Protein AF-A0A5C6PN78-F1 (afdb_monomer_lite)

Sequence (373 aa):
MANQIVKTTQSLTTAAEMRETTKMLMQPNANWEEYLTPAPLAIAIMGELVFICSTGVPQGTVLAPFLFTLYTADFSYSTSSCHLQKFSDDSAAVGSITDGDDTEYRGLIQDFVDWSLWNNLQINAGKTKELVYLGVHLNNNLDWTHNTDALVKKGNSRLFLLRRLRSFGVQGPLLRTFHDSVVGSAIFYGIVCWSSSITNRDRKRMDRLVSKAEREIQDVDTVDTARSEVDSCESQVTKYRNKVSEFQSLISKAEREIQDVDHKIHQTDANLRDLSGRREVVADVQSKMRRVVNQLGVLSGVGNVAELQTRHLVLLEPVMKVMEEMTTALGRITGEELLNTEGIKSLLGRMKRNQEQLKCLVDAKQGADDEYY

Secondary structure (DSSP, 8-state):
-HHHHHHHHHTS--HHHHHHHHHHHTSTT--HHHHHS-S-EEEEETTEEEEEESSS--TT-SSHHHHHHHHHHT---B-SSEEEEEETTEEEEEE--BTTB-HHHHHHHHHHHHHHHHTT----TTT---EEETTEEE-TT--SHHHHHHHHHHHHHHHHHHHHHHHTT--HHHHHHHIIIIIIHHHSTTHHHHGGG--HHHHHHHHHHHHHHHHHH--SSHHHHHHHHHHHHHHHHHHHHHHHHHHHHHHHHHHHHHHHHHHHHHHHHHHHHHHHHHHHHHHHHHHHHHHHHHHHHHHHHHHHHHHHHHTT---HHHHHHHHHHHHHHHHHHHGGGS--HHHHHHHHHHHHHHHHHHHHHHHHHHTTSTT--

Structure (mmCIF, N/CA/C/O backbone):
data_AF-A0A5C6PN78-F1
#
_entry.id   AF-A0A5C6PN78-F1
#
loop_
_atom_site.group_PDB
_atom_site.id
_atom_site.type_symbol
_atom_site.label_atom_id
_atom_site.label_alt_id
_atom_site.label_comp_id
_atom_site.label_asym_id
_atom_site.label_entity_id
_atom_site.label_seq_id
_atom_site.pdbx_PDB_ins_code
_atom_site.Cartn_x
_atom_site.Cartn_y
_atom_site.Cartn_z
_atom_site.occupancy
_atom_site.B_iso_or_equiv
_atom_site.auth_seq_id
_atom_site.auth_comp_id
_atom_site.auth_asym_id
_atom_site.auth_atom_id
_atom_site.pdbx_PDB_model_num
ATOM 1 N N . MET A 1 1 ? 29.284 -12.949 -1.629 1.00 42.53 1 MET A N 1
ATOM 2 C CA . MET A 1 1 ? 29.631 -13.301 -3.025 1.00 42.53 1 MET A CA 1
ATOM 3 C C . MET A 1 1 ? 30.655 -12.347 -3.640 1.00 42.53 1 MET A C 1
ATOM 5 O O . MET A 1 1 ? 31.724 -12.823 -3.984 1.00 42.53 1 MET A O 1
ATOM 9 N N . ALA A 1 2 ? 30.423 -11.026 -3.691 1.00 41.28 2 ALA A N 1
ATOM 10 C CA . ALA A 1 2 ? 31.380 -10.064 -4.271 1.00 41.28 2 ALA A CA 1
ATOM 11 C C . ALA A 1 2 ? 32.786 -10.086 -3.624 1.00 41.28 2 ALA A C 1
ATOM 13 O O . ALA A 1 2 ? 33.784 -10.124 -4.331 1.00 41.28 2 ALA A O 1
ATOM 14 N N . ASN A 1 3 ? 32.878 -10.183 -2.291 1.00 39.47 3 ASN A N 1
ATOM 15 C CA . ASN A 1 3 ? 34.167 -10.272 -1.582 1.00 39.47 3 ASN A CA 1
ATOM 16 C C . ASN A 1 3 ? 34.935 -11.582 -1.822 1.00 39.47 3 ASN A C 1
ATOM 18 O O . ASN A 1 3 ? 36.153 -11.615 -1.677 1.00 39.47 3 ASN A O 1
ATOM 22 N N . GLN A 1 4 ? 34.234 -12.661 -2.174 1.00 42.12 4 GLN A N 1
ATOM 23 C CA . GLN A 1 4 ? 34.869 -13.929 -2.532 1.00 42.12 4 GLN A CA 1
ATOM 24 C C . GLN A 1 4 ? 35.406 -13.853 -3.958 1.00 42.12 4 GLN A C 1
ATOM 26 O O . GLN A 1 4 ? 36.551 -14.212 -4.165 1.00 42.12 4 GLN A O 1
ATOM 31 N N . ILE A 1 5 ? 34.640 -13.269 -4.888 1.00 45.12 5 ILE A N 1
ATOM 32 C CA . ILE A 1 5 ? 35.076 -13.031 -6.271 1.00 45.12 5 ILE A CA 1
ATOM 33 C C . ILE A 1 5 ? 36.319 -12.131 -6.297 1.00 45.12 5 ILE A C 1
ATOM 35 O O . ILE A 1 5 ? 37.298 -12.498 -6.924 1.00 45.12 5 ILE A O 1
ATOM 39 N N . VAL A 1 6 ? 36.348 -11.028 -5.536 1.00 45.72 6 VAL A N 1
ATOM 40 C CA . VAL A 1 6 ? 37.530 -10.142 -5.445 1.00 45.72 6 VAL A CA 1
ATOM 41 C C . VAL A 1 6 ? 38.758 -10.868 -4.879 1.00 45.72 6 VAL A C 1
ATOM 43 O O . VAL A 1 6 ? 39.858 -10.695 -5.399 1.00 45.72 6 VAL A O 1
ATOM 46 N N . LYS A 1 7 ? 38.584 -11.728 -3.865 1.00 46.62 7 LYS A N 1
ATOM 47 C CA . LYS A 1 7 ? 39.675 -12.557 -3.320 1.00 46.62 7 LYS A CA 1
ATOM 48 C C . LYS A 1 7 ? 40.169 -13.610 -4.314 1.00 46.62 7 LYS A C 1
ATOM 50 O O . LYS A 1 7 ? 41.369 -13.853 -4.379 1.00 46.62 7 LYS A O 1
ATOM 55 N N . THR A 1 8 ? 39.273 -14.219 -5.089 1.00 42.56 8 THR A N 1
ATOM 56 C CA . THR A 1 8 ? 39.645 -15.201 -6.117 1.00 42.56 8 THR A CA 1
ATOM 57 C C . THR A 1 8 ? 40.317 -14.522 -7.316 1.00 42.56 8 THR A C 1
ATOM 59 O O . THR A 1 8 ? 41.296 -15.050 -7.835 1.00 42.56 8 THR A O 1
ATOM 62 N N . THR A 1 9 ? 39.904 -13.309 -7.696 1.00 39.25 9 THR A N 1
ATOM 63 C CA . THR A 1 9 ? 40.586 -12.518 -8.735 1.00 39.25 9 THR A CA 1
ATOM 64 C C . THR A 1 9 ? 41.963 -12.024 -8.273 1.00 39.25 9 THR A C 1
ATOM 66 O O . THR A 1 9 ? 42.889 -12.005 -9.070 1.00 39.25 9 THR A O 1
ATOM 69 N N . GLN A 1 10 ? 42.152 -11.706 -6.985 1.00 43.94 10 GLN A N 1
ATOM 70 C CA . GLN A 1 10 ? 43.477 -11.390 -6.417 1.00 43.94 10 GLN A CA 1
ATOM 71 C C . GLN A 1 10 ? 44.413 -12.606 -6.302 1.00 43.94 10 GLN A C 1
ATOM 73 O O . GLN A 1 10 ? 45.619 -12.420 -6.173 1.00 43.94 10 GLN A O 1
ATOM 78 N N . SER A 1 11 ? 43.877 -13.832 -6.349 1.00 40.75 11 SER A N 1
ATOM 79 C CA . SER A 1 11 ? 44.677 -15.067 -6.391 1.00 40.75 11 SER A CA 1
ATOM 80 C C . SER A 1 11 ? 45.149 -15.449 -7.798 1.00 40.75 11 SER A C 1
ATOM 82 O O . SER A 1 11 ? 45.941 -16.375 -7.947 1.00 40.75 11 SER A O 1
ATOM 84 N N . LEU A 1 12 ? 44.684 -14.734 -8.827 1.00 50.94 12 LEU A N 1
ATOM 85 C CA . LEU A 1 12 ? 45.175 -14.843 -10.196 1.00 50.94 12 LEU A CA 1
ATOM 86 C C . LEU A 1 12 ? 46.229 -13.753 -10.408 1.00 50.94 12 LEU A C 1
ATOM 88 O O . LEU A 1 12 ? 45.907 -12.637 -10.797 1.00 50.94 12 LEU A O 1
ATOM 92 N N . THR A 1 13 ? 47.474 -14.102 -10.085 1.00 54.34 13 THR A N 1
ATOM 93 C CA . THR A 1 13 ? 48.712 -13.352 -10.351 1.00 54.34 13 THR A CA 1
ATOM 94 C C . THR A 1 13 ? 48.689 -11.896 -9.867 1.00 54.34 13 THR A C 1
ATOM 96 O O . THR A 1 13 ? 48.214 -10.978 -10.538 1.00 54.34 13 THR A O 1
ATOM 99 N N . THR A 1 14 ? 49.254 -11.650 -8.688 1.00 65.19 14 THR A N 1
ATOM 100 C CA . THR A 1 14 ? 49.354 -10.293 -8.131 1.00 65.19 14 THR A CA 1
ATOM 101 C C . THR A 1 14 ? 50.179 -9.362 -9.030 1.00 65.19 14 THR A C 1
ATOM 103 O O . THR A 1 14 ? 51.129 -9.772 -9.692 1.00 65.19 14 THR A O 1
ATOM 106 N N . ALA A 1 15 ? 49.872 -8.060 -9.025 1.00 54.19 15 ALA A N 1
ATOM 107 C CA . ALA A 1 15 ? 50.629 -7.058 -9.789 1.00 54.19 15 ALA A CA 1
ATOM 108 C C . ALA A 1 15 ? 52.137 -7.043 -9.448 1.00 54.19 15 ALA A C 1
ATOM 110 O O . ALA A 1 15 ? 52.960 -6.657 -10.275 1.00 54.19 15 ALA A O 1
ATOM 111 N N . ALA A 1 16 ? 52.499 -7.480 -8.237 1.00 58.03 16 ALA A N 1
ATOM 112 C CA . ALA A 1 16 ? 53.880 -7.703 -7.824 1.00 58.03 16 ALA A CA 1
ATOM 113 C C . ALA A 1 16 ? 54.512 -8.901 -8.557 1.00 58.03 16 ALA A C 1
ATOM 115 O O . ALA A 1 16 ? 55.599 -8.759 -9.104 1.00 58.03 16 ALA A O 1
ATOM 116 N N . GLU A 1 17 ? 53.809 -10.033 -8.659 1.00 58.16 17 GLU A N 1
ATOM 117 C CA . GLU A 1 17 ? 54.250 -11.200 -9.439 1.00 58.16 17 GLU A CA 1
ATOM 118 C C . GLU A 1 17 ? 54.361 -10.877 -10.933 1.00 58.16 17 GLU A C 1
ATOM 120 O O . GLU A 1 17 ? 55.347 -11.256 -11.563 1.00 58.16 17 GLU A O 1
ATOM 125 N N . MET A 1 18 ? 53.420 -10.112 -11.505 1.00 57.38 18 MET A N 1
ATOM 126 C CA . MET A 1 18 ? 53.542 -9.638 -12.891 1.00 57.38 18 MET A CA 1
ATOM 127 C C . MET A 1 18 ? 54.771 -8.746 -13.087 1.00 57.38 18 MET A C 1
ATOM 129 O O . MET A 1 18 ? 55.474 -8.901 -14.084 1.00 57.38 18 MET A O 1
ATOM 133 N N . ARG A 1 19 ? 55.070 -7.841 -12.146 1.00 62.59 19 ARG A N 1
ATOM 134 C CA . ARG A 1 19 ? 56.275 -6.996 -12.209 1.00 62.59 19 ARG A CA 1
ATOM 135 C C . ARG A 1 19 ? 57.556 -7.812 -12.099 1.00 62.59 19 ARG A C 1
ATOM 137 O O . ARG A 1 19 ? 58.474 -7.562 -12.871 1.00 62.59 19 ARG A O 1
ATOM 144 N N . GLU A 1 20 ? 57.605 -8.794 -11.20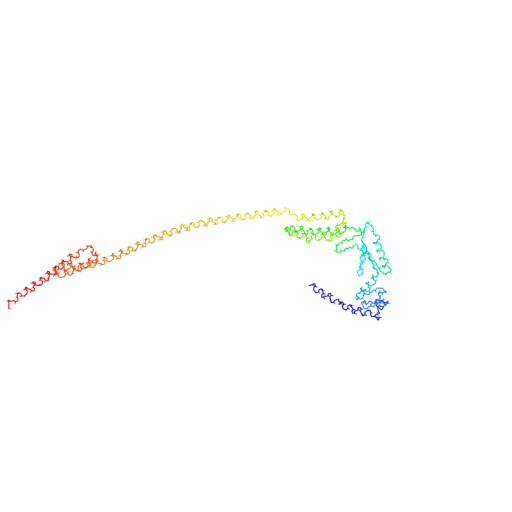6 1.00 63.16 20 GLU A N 1
ATOM 145 C CA . GLU A 1 20 ? 58.782 -9.650 -11.030 1.00 63.16 20 GLU A CA 1
ATOM 146 C C . GLU A 1 20 ? 59.001 -10.553 -12.255 1.00 63.16 20 GLU A C 1
ATOM 148 O O . GLU A 1 20 ? 60.120 -10.680 -12.749 1.00 63.16 20 GLU A O 1
ATOM 153 N N . THR A 1 21 ? 57.916 -11.082 -12.830 1.00 58.88 21 THR A N 1
ATOM 154 C CA . THR A 1 21 ? 57.948 -11.871 -14.073 1.00 58.88 21 THR A CA 1
ATOM 155 C C . THR A 1 21 ? 58.371 -11.007 -15.262 1.00 58.88 21 THR A C 1
ATOM 157 O O . THR A 1 21 ? 59.228 -11.410 -16.042 1.00 58.88 21 THR A O 1
ATOM 160 N N . THR A 1 22 ? 57.852 -9.778 -15.364 1.00 58.75 22 THR A N 1
ATOM 161 C CA . THR A 1 22 ? 58.265 -8.801 -16.388 1.00 58.75 22 THR A CA 1
ATOM 162 C C . THR A 1 22 ? 59.745 -8.448 -16.241 1.00 58.75 22 THR A C 1
ATOM 164 O O . THR A 1 22 ? 60.461 -8.364 -17.231 1.00 58.75 22 THR A O 1
ATOM 167 N N . LYS A 1 23 ? 60.237 -8.300 -15.006 1.00 60.34 23 LYS A N 1
ATOM 168 C CA . LYS A 1 23 ? 61.646 -8.012 -14.708 1.00 60.34 23 LYS A CA 1
ATOM 169 C C . LYS A 1 23 ? 62.573 -9.189 -15.039 1.00 60.34 23 LYS A C 1
ATOM 171 O O . LYS A 1 23 ? 63.703 -8.952 -15.454 1.00 60.34 23 LYS A O 1
ATOM 176 N N . MET A 1 24 ? 62.104 -10.433 -14.895 1.00 57.78 24 MET A N 1
ATOM 177 C CA . MET A 1 24 ? 62.823 -11.630 -15.356 1.00 57.78 24 MET A CA 1
ATOM 178 C C . MET A 1 24 ? 62.827 -11.757 -16.887 1.00 57.78 24 MET A C 1
ATOM 180 O O . MET A 1 24 ? 63.860 -12.084 -17.461 1.00 57.78 24 MET A O 1
ATOM 184 N N . LEU A 1 25 ? 61.708 -11.444 -17.550 1.00 50.81 25 LEU A N 1
ATOM 185 C CA . LEU A 1 25 ? 61.567 -11.473 -19.014 1.00 50.81 25 LEU A CA 1
ATOM 186 C C . LEU A 1 25 ? 62.327 -10.350 -19.731 1.00 50.81 25 LEU A C 1
ATOM 188 O O . LEU A 1 25 ? 62.703 -10.508 -20.884 1.00 50.81 25 LEU A O 1
ATOM 192 N N . MET A 1 26 ? 62.546 -9.219 -19.058 1.00 54.16 26 MET A N 1
ATOM 193 C CA . MET A 1 26 ? 63.284 -8.061 -19.578 1.00 54.16 26 MET A CA 1
ATOM 194 C C . MET A 1 26 ? 64.798 -8.151 -19.313 1.00 54.16 26 MET A C 1
ATOM 196 O O . MET A 1 26 ? 65.525 -7.200 -19.606 1.00 54.16 26 MET A O 1
ATOM 200 N N . GLN A 1 27 ? 65.299 -9.253 -18.734 1.00 57.53 27 GLN A N 1
ATOM 201 C CA . GLN A 1 27 ? 66.744 -9.455 -18.613 1.00 57.53 27 GLN A CA 1
ATOM 202 C C . GLN A 1 27 ? 67.370 -9.676 -20.001 1.00 57.53 27 GLN A C 1
ATOM 204 O O . GLN A 1 27 ? 66.792 -10.394 -20.812 1.00 57.53 27 GLN A O 1
ATOM 209 N N . PRO A 1 28 ? 68.575 -9.140 -20.272 1.00 47.91 28 PRO A N 1
ATOM 210 C CA . PRO A 1 28 ? 69.219 -9.208 -21.592 1.00 47.91 28 PRO A CA 1
ATOM 211 C C . PRO A 1 28 ? 69.545 -10.631 -22.089 1.00 47.91 28 PRO A C 1
ATOM 213 O O . PRO A 1 28 ? 69.910 -10.786 -23.246 1.00 47.91 28 PRO A O 1
ATOM 216 N N . ASN A 1 29 ? 69.376 -11.657 -21.243 1.00 46.34 29 ASN A N 1
ATOM 217 C CA . ASN A 1 29 ? 69.565 -13.077 -21.567 1.00 46.34 29 ASN A CA 1
ATOM 218 C C . ASN A 1 29 ? 68.247 -13.878 -21.611 1.00 46.34 29 ASN A C 1
ATOM 220 O O . ASN A 1 29 ? 68.279 -15.105 -21.701 1.00 46.34 29 ASN A O 1
ATOM 224 N N . ALA A 1 30 ? 67.083 -13.232 -21.484 1.00 54.12 30 ALA A N 1
ATOM 225 C CA . ALA A 1 30 ? 65.810 -13.900 -21.719 1.00 54.12 30 ALA A CA 1
ATOM 226 C C . ALA A 1 30 ? 65.664 -14.085 -23.233 1.00 54.12 30 ALA A C 1
ATOM 228 O O . ALA A 1 30 ? 65.366 -13.128 -23.944 1.00 54.12 30 ALA A O 1
ATOM 229 N N . ASN A 1 31 ? 65.912 -15.299 -23.727 1.00 55.28 31 ASN A N 1
ATOM 230 C CA . ASN A 1 31 ? 65.744 -15.672 -25.131 1.00 55.28 31 ASN A CA 1
ATOM 231 C C . ASN A 1 31 ? 64.254 -15.631 -25.531 1.00 55.28 31 ASN A C 1
ATOM 233 O O . ASN A 1 31 ? 63.624 -16.657 -25.781 1.00 55.28 31 ASN A O 1
ATOM 237 N N . TRP A 1 32 ? 63.656 -14.440 -25.602 1.00 57.38 32 TRP A N 1
ATOM 238 C CA . TRP A 1 32 ? 62.342 -14.231 -26.217 1.00 57.38 32 TRP A CA 1
ATOM 239 C C . TRP A 1 32 ? 62.354 -14.702 -27.678 1.00 57.38 32 TRP A C 1
ATOM 241 O O . TRP A 1 32 ? 61.338 -15.177 -28.180 1.00 57.38 32 TRP A O 1
ATOM 251 N N . GLU A 1 33 ? 63.527 -14.662 -28.317 1.00 57.16 33 GLU A N 1
ATOM 252 C CA . GLU A 1 33 ? 63.792 -15.309 -29.596 1.00 57.16 33 GLU A CA 1
ATOM 253 C C . GLU A 1 33 ? 63.602 -16.831 -29.511 1.00 57.16 33 GLU A C 1
ATOM 255 O O . GLU A 1 33 ? 62.933 -17.372 -30.371 1.00 57.16 33 GLU A O 1
ATOM 260 N N . GLU A 1 34 ? 64.045 -17.554 -28.475 1.00 61.59 34 GLU A N 1
ATOM 261 C CA . GLU A 1 34 ? 63.768 -19.006 -28.336 1.00 61.59 34 GLU A CA 1
ATOM 262 C C . GLU A 1 34 ? 62.281 -19.322 -28.128 1.00 61.59 34 GLU A C 1
ATOM 264 O O . GLU A 1 34 ? 61.791 -20.354 -28.579 1.00 61.59 34 GLU A O 1
ATOM 269 N N . TYR A 1 35 ? 61.541 -18.419 -27.480 1.00 63.81 35 TYR A N 1
ATOM 270 C CA . TYR A 1 35 ? 60.091 -18.549 -27.315 1.00 63.81 35 TYR A CA 1
ATOM 271 C C . TYR A 1 35 ? 59.316 -18.338 -28.632 1.00 63.81 35 TYR A C 1
ATOM 273 O O . TYR A 1 35 ? 58.222 -18.880 -28.794 1.00 63.81 35 TYR A O 1
ATOM 281 N N . LEU A 1 36 ? 59.872 -17.546 -29.557 1.00 61.19 36 LEU A N 1
ATOM 282 C CA . LEU A 1 36 ? 59.254 -17.149 -30.831 1.00 61.19 36 LEU A CA 1
ATOM 283 C C . LEU A 1 36 ? 59.926 -17.752 -32.078 1.00 61.19 36 LEU A C 1
ATOM 285 O O . LEU A 1 36 ? 59.437 -17.558 -33.191 1.00 61.19 36 LEU A O 1
ATOM 289 N N . THR A 1 37 ? 61.050 -18.449 -31.925 1.00 57.59 37 THR A N 1
ATOM 290 C CA . THR A 1 37 ? 61.815 -19.033 -33.034 1.00 57.59 37 THR A CA 1
ATOM 291 C C . THR A 1 37 ? 61.089 -20.250 -33.589 1.00 57.59 37 THR A C 1
ATOM 293 O O . THR A 1 37 ? 60.321 -20.904 -32.882 1.00 57.59 37 THR A O 1
ATOM 296 N N . PRO A 1 38 ? 61.342 -20.603 -34.861 1.00 48.88 38 PRO A N 1
ATOM 297 C CA . PRO A 1 38 ? 60.684 -21.709 -35.538 1.00 48.88 38 PRO A CA 1
ATOM 298 C C . PRO A 1 38 ? 61.270 -23.057 -35.085 1.00 48.88 38 PRO A C 1
ATOM 300 O O . PRO A 1 38 ? 61.726 -23.857 -35.898 1.00 48.88 38 PRO A O 1
ATOM 303 N N . ALA A 1 39 ? 61.276 -23.335 -33.783 1.00 50.84 39 ALA A N 1
ATOM 304 C CA . ALA A 1 39 ? 61.205 -24.711 -33.326 1.00 50.84 39 ALA A CA 1
ATOM 305 C C . ALA A 1 39 ? 59.744 -25.130 -33.533 1.00 50.84 39 ALA A C 1
ATOM 307 O O . ALA A 1 39 ? 58.852 -24.485 -32.975 1.00 50.84 39 ALA A O 1
ATOM 308 N N . PRO A 1 40 ? 59.452 -26.133 -34.376 1.00 54.59 40 PRO A N 1
ATOM 309 C CA . PRO A 1 40 ? 58.076 -26.493 -34.656 1.00 54.59 40 PRO A CA 1
ATOM 310 C C . PRO A 1 40 ? 57.393 -26.853 -33.336 1.00 54.59 40 PRO A C 1
ATOM 312 O O . PRO A 1 40 ? 57.835 -27.741 -32.603 1.00 54.59 40 PRO A O 1
ATOM 315 N N . LEU A 1 41 ? 56.350 -26.092 -32.999 1.00 56.56 41 LEU A N 1
ATOM 316 C CA . LEU A 1 41 ? 55.658 -26.254 -31.731 1.00 56.56 41 LEU A CA 1
ATOM 317 C C . LEU A 1 41 ? 54.972 -27.619 -31.760 1.00 56.56 41 LEU A C 1
ATOM 319 O O . LEU A 1 41 ? 54.078 -27.852 -32.580 1.00 56.56 41 LEU A O 1
ATOM 323 N N . ALA A 1 42 ? 55.455 -28.537 -30.926 1.00 58.12 42 ALA A N 1
ATOM 324 C CA . ALA A 1 42 ? 54.971 -29.902 -30.897 1.00 58.12 42 ALA A CA 1
ATOM 325 C C . ALA A 1 42 ? 53.970 -30.076 -29.757 1.00 58.12 42 ALA A C 1
ATOM 327 O O . ALA A 1 42 ? 54.295 -29.838 -28.593 1.00 58.12 42 ALA A O 1
ATOM 328 N N . ILE A 1 43 ? 52.748 -30.487 -30.083 1.00 60.38 43 ILE A N 1
ATOM 329 C CA . ILE A 1 43 ? 51.724 -30.809 -29.089 1.00 60.38 43 ILE A CA 1
ATOM 330 C C . ILE A 1 43 ? 51.631 -32.331 -29.019 1.00 60.38 43 ILE A C 1
ATOM 332 O O . ILE A 1 43 ? 51.474 -32.997 -30.042 1.00 60.38 43 ILE A O 1
ATOM 336 N N . ALA A 1 44 ? 51.752 -32.886 -27.812 1.00 59.41 44 ALA A N 1
ATOM 337 C CA . ALA A 1 44 ? 51.561 -34.311 -27.589 1.00 59.41 44 ALA A CA 1
ATOM 338 C C . ALA A 1 44 ? 50.059 -34.620 -27.566 1.00 59.41 44 ALA A C 1
ATOM 340 O O . ALA A 1 44 ? 49.372 -34.318 -26.587 1.00 59.41 44 ALA A O 1
ATOM 341 N N . ILE A 1 45 ? 49.544 -35.224 -28.635 1.00 60.53 45 ILE A N 1
ATOM 342 C CA . ILE A 1 45 ? 48.166 -35.720 -28.679 1.00 60.53 45 ILE A CA 1
ATOM 343 C C . ILE A 1 45 ? 48.243 -37.228 -28.457 1.00 60.53 45 ILE A C 1
ATOM 345 O O . ILE A 1 45 ? 48.826 -37.946 -29.260 1.00 60.53 45 ILE A O 1
ATOM 349 N N . MET A 1 46 ? 47.699 -37.714 -27.335 1.00 58.53 46 MET A N 1
ATOM 350 C CA . MET A 1 46 ? 47.706 -39.145 -26.977 1.00 58.53 46 MET A CA 1
ATOM 351 C C . MET A 1 46 ? 49.106 -39.801 -26.952 1.00 58.53 46 MET A C 1
ATOM 353 O O . MET A 1 46 ? 49.234 -40.999 -27.176 1.00 58.53 46 MET A O 1
ATOM 357 N N . GLY A 1 47 ? 50.160 -39.034 -26.651 1.00 57.53 47 GLY A N 1
ATOM 358 C CA . GLY A 1 47 ? 51.536 -39.544 -26.555 1.00 57.53 47 GLY A CA 1
ATOM 359 C C . GLY A 1 47 ? 52.347 -39.497 -27.854 1.00 57.53 47 GLY A C 1
ATOM 360 O O . GLY A 1 47 ? 53.539 -39.792 -27.812 1.00 57.53 47 GLY A O 1
ATOM 361 N N . GLU A 1 48 ? 51.758 -39.067 -28.973 1.00 53.84 48 GLU A N 1
ATOM 362 C CA . GLU A 1 48 ? 52.486 -38.788 -30.216 1.00 53.84 48 GLU A CA 1
ATOM 363 C C . GLU A 1 48 ? 52.768 -37.291 -30.370 1.00 53.84 48 GLU A C 1
ATOM 365 O O . GLU A 1 48 ? 51.898 -36.445 -30.144 1.00 53.84 48 GLU A O 1
ATOM 370 N N . LEU A 1 49 ? 54.007 -36.965 -30.748 1.00 54.81 49 LEU A N 1
ATOM 371 C CA . LEU A 1 49 ? 54.448 -35.595 -30.990 1.00 54.81 49 LEU A CA 1
ATOM 372 C C . LEU A 1 49 ? 53.940 -35.133 -32.365 1.00 54.81 49 LEU A C 1
ATOM 374 O O . LEU A 1 49 ? 54.406 -35.624 -33.393 1.00 54.81 49 LEU A O 1
ATOM 378 N N . VAL A 1 50 ? 53.011 -34.176 -32.393 1.00 59.69 50 VAL A N 1
ATOM 379 C CA . VAL A 1 50 ? 52.516 -33.564 -33.636 1.00 59.69 50 VAL A CA 1
ATOM 380 C C . VAL A 1 50 ? 53.076 -32.148 -33.743 1.00 59.69 50 VAL A C 1
ATOM 382 O O . VAL A 1 50 ? 52.851 -31.335 -32.851 1.00 59.69 50 VAL A O 1
ATOM 385 N N . PHE A 1 51 ? 53.800 -31.846 -34.823 1.00 58.28 51 PHE A N 1
ATOM 386 C CA . PHE A 1 51 ? 54.372 -30.523 -35.110 1.00 58.28 51 PHE A CA 1
ATOM 387 C C . PHE A 1 51 ? 53.350 -29.634 -35.829 1.00 58.28 51 PHE A C 1
ATOM 389 O O . PHE A 1 51 ? 52.900 -30.002 -36.913 1.00 58.28 51 PHE A O 1
ATOM 396 N N . ILE A 1 52 ? 52.954 -28.498 -35.234 1.00 57.19 52 ILE A N 1
ATOM 397 C CA . ILE A 1 52 ? 51.711 -27.815 -35.655 1.00 57.19 52 ILE A CA 1
ATOM 398 C C . ILE A 1 52 ? 51.895 -26.360 -36.120 1.00 57.19 52 ILE A C 1
ATOM 400 O O . ILE A 1 52 ? 51.094 -25.920 -36.939 1.00 57.19 52 ILE A O 1
ATOM 404 N N . CYS A 1 53 ? 52.921 -25.604 -35.705 1.00 54.47 53 CYS A N 1
ATOM 405 C CA . CYS A 1 53 ? 52.984 -24.180 -36.082 1.00 54.47 53 CYS A CA 1
ATOM 406 C C . CYS A 1 53 ? 54.390 -23.627 -36.343 1.00 54.47 53 CYS A C 1
ATOM 408 O O . CYS A 1 53 ? 55.304 -23.845 -35.552 1.00 54.47 53 CYS A O 1
ATOM 410 N N . SER A 1 54 ? 54.509 -22.840 -37.420 1.00 58.16 54 SER A N 1
ATOM 411 C CA . SER A 1 54 ? 55.637 -21.943 -37.729 1.00 58.16 54 SER A CA 1
ATOM 412 C C . SER A 1 54 ? 55.296 -20.458 -37.518 1.00 58.16 54 SER A C 1
ATOM 414 O O . SER A 1 54 ? 56.146 -19.600 -37.736 1.00 58.16 54 SER A O 1
ATOM 416 N N . THR A 1 55 ? 54.053 -20.143 -37.134 1.00 65.38 55 THR A N 1
ATOM 417 C CA . THR A 1 55 ? 53.535 -18.779 -36.933 1.00 65.38 55 THR A CA 1
ATOM 418 C C . THR A 1 55 ? 52.546 -18.741 -35.766 1.00 65.38 55 THR A C 1
ATOM 420 O O . THR A 1 55 ? 51.674 -19.607 -35.676 1.00 65.38 55 THR A O 1
ATOM 423 N N . GLY A 1 56 ? 52.635 -17.714 -34.916 1.00 69.62 56 GLY A N 1
ATOM 424 C CA . GLY A 1 56 ? 51.740 -17.507 -33.770 1.00 69.62 56 GLY A CA 1
ATOM 425 C C . GLY A 1 56 ? 52.306 -18.002 -32.435 1.00 69.62 56 GLY A C 1
ATOM 426 O O . GLY A 1 56 ? 53.324 -18.686 -32.385 1.00 69.62 56 GLY A O 1
ATOM 427 N N . VAL A 1 57 ? 51.642 -17.629 -31.339 1.00 74.00 57 VAL A N 1
ATOM 428 C CA . VAL A 1 57 ? 52.045 -17.980 -29.968 1.00 74.00 57 VAL A CA 1
ATOM 429 C C . VAL A 1 57 ? 51.076 -19.027 -29.399 1.00 74.00 57 VAL A C 1
ATOM 431 O O . VAL A 1 57 ? 49.867 -18.881 -29.595 1.00 74.00 57 VAL A O 1
ATOM 434 N N . PRO A 1 58 ? 51.546 -20.072 -28.687 1.00 69.75 58 PRO A N 1
ATOM 435 C CA . PRO A 1 58 ? 50.664 -21.056 -28.063 1.00 69.75 58 PRO A CA 1
ATOM 436 C C . PRO A 1 58 ? 49.652 -20.421 -27.101 1.00 69.75 58 PRO A C 1
ATOM 438 O O . PRO A 1 58 ? 50.002 -19.662 -26.195 1.00 69.75 58 PRO A O 1
ATOM 441 N N . GLN A 1 59 ? 48.379 -20.772 -27.284 1.00 65.50 59 GLN A N 1
ATOM 442 C CA . GLN A 1 59 ? 47.286 -20.308 -26.437 1.00 65.50 59 GLN A CA 1
ATOM 443 C C . GLN A 1 59 ? 47.386 -20.933 -25.036 1.00 65.50 59 GLN A C 1
ATOM 445 O O . GLN A 1 59 ? 47.639 -22.127 -24.894 1.00 65.50 59 GLN A O 1
ATOM 450 N N . GLY A 1 60 ? 47.163 -20.128 -23.992 1.00 63.69 60 GLY A N 1
ATOM 451 C CA . GLY A 1 60 ? 47.238 -20.568 -22.592 1.00 63.69 60 GLY A CA 1
ATOM 452 C C . GLY A 1 60 ? 48.563 -20.252 -21.893 1.00 63.69 60 GLY A C 1
ATOM 453 O O . GLY A 1 60 ? 48.692 -20.512 -20.698 1.00 63.69 60 GLY A O 1
ATOM 454 N N . THR A 1 61 ? 49.531 -19.649 -22.590 1.00 72.25 61 THR A N 1
ATOM 455 C CA . THR A 1 61 ? 50.725 -19.090 -21.942 1.00 72.25 61 THR A CA 1
ATOM 456 C C . THR A 1 61 ? 50.443 -17.704 -21.365 1.00 72.25 61 THR A C 1
ATOM 458 O O . THR A 1 61 ? 49.606 -16.951 -21.864 1.00 72.25 61 THR A O 1
ATOM 461 N N . VAL A 1 62 ? 51.188 -17.336 -20.321 1.00 70.88 62 VAL A N 1
ATOM 462 C CA . VAL A 1 62 ? 51.102 -16.003 -19.699 1.00 70.88 62 VAL A CA 1
ATOM 463 C C . VAL A 1 62 ? 51.607 -14.902 -20.648 1.00 70.88 62 VAL A C 1
ATOM 465 O O . VAL A 1 62 ? 51.155 -13.764 -20.558 1.00 70.88 62 VAL A O 1
ATOM 468 N N . LEU A 1 63 ? 52.506 -15.233 -21.587 1.00 71.50 63 LEU A N 1
ATOM 469 C CA . LEU A 1 63 ? 53.076 -14.276 -22.544 1.00 71.50 63 LEU A CA 1
ATOM 470 C C . LEU A 1 63 ? 52.192 -14.001 -23.762 1.00 71.50 63 LEU A C 1
ATOM 472 O O . LEU A 1 63 ? 52.279 -12.904 -24.310 1.00 71.50 63 LEU A O 1
ATOM 476 N N . ALA A 1 64 ? 51.370 -14.958 -24.207 1.00 76.12 64 ALA A N 1
ATOM 477 C CA . ALA A 1 64 ? 50.621 -14.820 -25.457 1.00 76.12 64 ALA A CA 1
ATOM 478 C C . ALA A 1 64 ? 49.750 -13.547 -25.523 1.00 76.12 64 ALA A C 1
ATOM 480 O O . ALA A 1 64 ? 49.860 -12.827 -26.517 1.00 76.12 64 ALA A O 1
ATOM 481 N N . PRO A 1 65 ? 48.962 -13.183 -24.485 1.00 77.00 65 PRO A N 1
ATOM 482 C CA . PRO A 1 65 ? 48.154 -11.961 -24.525 1.00 77.00 65 PRO A CA 1
ATOM 483 C C . PRO A 1 65 ? 48.999 -10.681 -24.580 1.00 77.00 65 PRO A C 1
ATOM 485 O O . PRO A 1 65 ? 48.643 -9.727 -25.271 1.00 77.00 65 PRO A O 1
ATOM 488 N N . PHE A 1 66 ? 50.134 -10.656 -23.872 1.00 80.25 66 PHE A N 1
ATOM 489 C CA . PHE A 1 66 ? 51.036 -9.504 -23.844 1.00 80.25 66 PHE A CA 1
ATOM 490 C C . PHE A 1 66 ? 51.733 -9.303 -25.193 1.00 80.25 66 PHE A C 1
ATOM 492 O O . PHE A 1 66 ? 51.730 -8.195 -25.723 1.00 80.25 66 PHE A O 1
ATOM 499 N N . LEU A 1 67 ? 52.262 -10.380 -25.778 1.00 81.62 67 LEU A N 1
ATOM 500 C CA . LEU A 1 67 ? 52.904 -10.345 -27.091 1.00 81.62 67 LEU A CA 1
ATOM 501 C C . LEU A 1 67 ? 51.921 -9.950 -28.192 1.00 81.62 67 LEU A C 1
ATOM 503 O O . LEU A 1 67 ? 52.274 -9.140 -29.036 1.00 81.62 67 LEU A O 1
ATOM 507 N N . PHE A 1 68 ? 50.682 -10.449 -28.154 1.00 85.31 68 PHE A N 1
ATOM 508 C CA . PHE A 1 68 ? 49.647 -10.048 -29.111 1.00 85.31 68 PHE A CA 1
ATOM 509 C C . PHE A 1 68 ? 49.254 -8.568 -28.961 1.00 85.31 68 PHE A C 1
ATOM 511 O O . PHE A 1 68 ? 49.087 -7.852 -29.949 1.00 85.31 68 PHE A O 1
ATOM 518 N N . THR A 1 69 ? 49.160 -8.081 -27.720 1.00 84.00 69 THR A N 1
ATOM 519 C CA . THR A 1 69 ? 48.882 -6.662 -27.449 1.00 84.00 69 THR A CA 1
ATOM 520 C C . THR A 1 69 ? 50.014 -5.769 -27.957 1.00 84.00 69 THR A C 1
ATOM 522 O O . THR A 1 69 ? 49.738 -4.744 -28.569 1.00 84.00 69 THR A O 1
ATOM 525 N N . LEU A 1 70 ? 51.277 -6.160 -27.751 1.00 85.12 70 LEU A N 1
ATOM 526 C CA . LEU A 1 70 ? 52.434 -5.447 -28.303 1.00 85.12 70 LEU A CA 1
ATOM 527 C C . LEU A 1 70 ? 52.468 -5.501 -29.831 1.00 85.12 70 LEU A C 1
ATOM 529 O O . LEU A 1 70 ? 52.706 -4.478 -30.460 1.00 85.12 70 LEU A O 1
ATOM 533 N N . TYR A 1 71 ? 52.201 -6.674 -30.406 1.00 86.44 71 TYR A N 1
ATOM 534 C CA . TYR A 1 71 ? 52.213 -6.915 -31.848 1.00 86.44 71 TYR A CA 1
ATOM 535 C C . TYR A 1 71 ? 51.190 -6.084 -32.616 1.00 86.44 71 TYR A C 1
ATOM 537 O O . TYR A 1 71 ? 51.374 -5.817 -33.793 1.00 86.44 71 TYR A O 1
ATOM 545 N N . THR A 1 72 ? 50.091 -5.721 -31.959 1.00 89.12 72 THR A N 1
ATOM 546 C CA . THR A 1 72 ? 49.031 -4.920 -32.568 1.00 89.12 72 THR A CA 1
ATOM 547 C C . THR A 1 72 ? 49.065 -3.461 -32.137 1.00 89.12 72 THR A C 1
ATOM 549 O O . THR A 1 72 ? 48.241 -2.686 -32.616 1.00 89.12 72 THR A O 1
ATOM 552 N N . ALA A 1 73 ? 49.944 -3.060 -31.209 1.00 86.19 73 ALA A N 1
ATOM 553 C CA . ALA A 1 73 ? 49.921 -1.744 -30.562 1.00 86.19 73 ALA A CA 1
ATOM 554 C C . ALA A 1 73 ? 50.188 -0.582 -31.531 1.00 86.19 73 ALA A C 1
ATOM 556 O O . ALA A 1 73 ? 49.578 0.479 -31.393 1.00 86.19 73 ALA A O 1
ATOM 557 N N . ASP A 1 74 ? 51.055 -0.824 -32.504 1.00 87.94 74 ASP A N 1
ATOM 558 C CA . ASP A 1 74 ? 51.603 0.075 -33.517 1.00 87.94 74 ASP A CA 1
ATOM 559 C C . ASP A 1 74 ? 50.552 0.698 -34.445 1.00 87.94 74 ASP A C 1
ATOM 561 O O . ASP A 1 74 ? 50.739 1.832 -34.887 1.00 87.94 74 ASP A O 1
ATOM 565 N N . PHE A 1 75 ? 49.404 0.049 -34.664 1.00 89.69 75 PHE A N 1
ATOM 566 C CA . PHE A 1 75 ? 48.294 0.691 -35.373 1.00 89.69 75 PHE A CA 1
ATOM 567 C C . PHE A 1 75 ? 47.349 1.429 -34.431 1.00 89.69 75 PHE A C 1
ATOM 569 O O . PHE A 1 75 ? 46.491 0.823 -33.788 1.00 89.69 75 PHE A O 1
ATOM 576 N N . SER A 1 76 ? 47.448 2.750 -34.363 1.00 89.50 76 SER A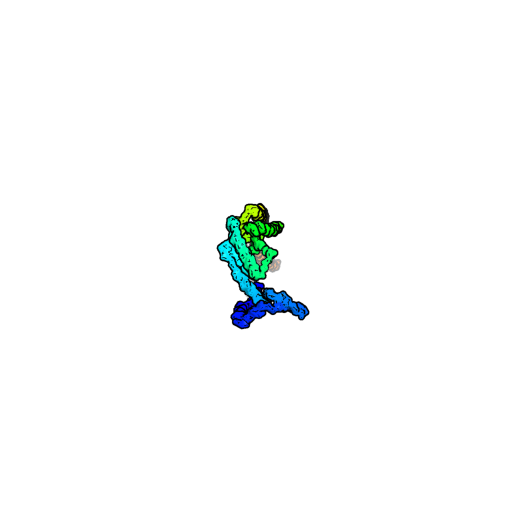 N 1
ATOM 577 C CA . SER A 1 76 ? 46.507 3.587 -33.614 1.00 89.50 76 SER A CA 1
ATOM 578 C C . SER A 1 76 ? 45.873 4.629 -34.521 1.00 89.50 76 SER A C 1
ATOM 580 O O . SER A 1 76 ? 46.581 5.283 -35.280 1.00 89.50 76 SER A O 1
ATOM 582 N N . TYR A 1 77 ? 44.566 4.839 -34.380 1.00 89.69 77 TYR A N 1
ATOM 583 C CA . TYR A 1 77 ? 43.843 5.876 -35.107 1.00 89.69 77 TYR A CA 1
ATOM 584 C C . TYR A 1 77 ? 43.000 6.684 -34.123 1.00 89.69 77 TYR A C 1
ATOM 586 O O . TYR A 1 77 ? 42.145 6.127 -33.434 1.00 89.69 77 TYR A O 1
ATOM 594 N N . SER A 1 78 ? 43.251 7.988 -34.021 1.00 90.62 78 SER A N 1
ATOM 595 C CA . SER A 1 78 ? 42.472 8.870 -33.151 1.00 90.62 78 SER A CA 1
ATOM 596 C C . SER A 1 78 ? 42.500 10.306 -33.661 1.00 90.62 78 SER A C 1
ATOM 598 O O . SER A 1 78 ? 43.530 10.975 -33.616 1.00 90.62 78 SER A O 1
ATOM 600 N N . THR A 1 79 ? 41.344 10.789 -34.083 1.00 90.25 79 THR A N 1
ATOM 601 C CA . THR A 1 79 ? 41.064 12.170 -34.480 1.00 90.25 79 THR A CA 1
ATOM 602 C C . THR A 1 79 ? 39.838 12.672 -33.707 1.00 90.25 79 THR A C 1
ATOM 604 O O . THR A 1 79 ? 39.309 11.980 -32.835 1.00 90.25 79 THR A O 1
ATOM 607 N N . SER A 1 80 ? 39.383 13.898 -33.977 1.00 84.69 80 SER A N 1
ATOM 608 C CA . SER A 1 80 ? 38.150 14.436 -33.379 1.00 84.69 80 SER A CA 1
ATOM 609 C C . SER A 1 80 ? 36.882 13.714 -33.839 1.00 84.69 80 SER A C 1
ATOM 611 O O . SER A 1 80 ? 35.866 13.760 -33.150 1.00 84.69 80 SER A O 1
ATOM 613 N N . SER A 1 81 ? 36.934 13.085 -35.008 1.00 80.75 81 SER A N 1
ATOM 614 C CA . SER A 1 81 ? 35.791 12.515 -35.725 1.00 80.75 81 SER A CA 1
ATOM 615 C C . SER A 1 81 ? 35.875 10.998 -35.820 1.00 80.75 81 SER A C 1
ATOM 617 O O . SER A 1 81 ? 34.830 10.362 -35.866 1.00 80.75 81 SER A O 1
ATOM 619 N N . CYS A 1 82 ? 37.066 10.397 -35.784 1.00 86.69 82 CYS A N 1
ATOM 620 C CA . CYS A 1 82 ? 37.247 8.952 -35.862 1.00 86.69 82 CYS A CA 1
ATOM 621 C C . CYS A 1 82 ? 38.197 8.423 -34.776 1.00 86.69 82 CYS A C 1
ATOM 623 O O . CYS A 1 82 ? 39.209 9.034 -34.446 1.00 86.69 82 CYS A O 1
ATOM 625 N N . HIS A 1 83 ? 37.896 7.252 -34.223 1.00 86.38 83 HIS A N 1
ATOM 626 C CA . HIS A 1 83 ? 38.694 6.613 -33.182 1.00 86.38 83 HIS A CA 1
ATOM 627 C C . HIS A 1 83 ? 38.679 5.090 -33.330 1.00 86.38 83 HIS A C 1
ATOM 629 O O . HIS A 1 83 ? 37.621 4.488 -33.520 1.00 86.38 83 HIS A O 1
ATOM 635 N N . LEU A 1 84 ? 39.847 4.460 -33.201 1.00 87.62 84 LEU A N 1
ATOM 636 C CA . LEU A 1 84 ? 39.991 3.010 -33.140 1.00 87.62 84 LEU A CA 1
ATOM 637 C C . LEU A 1 84 ? 40.320 2.572 -31.711 1.00 87.62 84 LEU A C 1
ATOM 639 O O . LEU A 1 84 ? 41.421 2.810 -31.211 1.00 87.62 84 LEU A O 1
ATOM 643 N N . GLN A 1 85 ? 39.391 1.846 -31.093 1.00 84.12 85 GLN A N 1
ATOM 644 C CA . GLN A 1 85 ? 39.592 1.208 -29.798 1.00 84.12 85 GLN A CA 1
ATOM 645 C C . GLN A 1 85 ? 39.924 -0.275 -29.995 1.00 84.12 85 GLN A C 1
ATOM 647 O O . GLN A 1 85 ? 39.141 -1.010 -30.592 1.00 84.12 85 GLN A O 1
ATOM 652 N N . LYS A 1 86 ? 41.053 -0.732 -29.449 1.00 84.50 86 LYS A N 1
ATOM 653 C CA . LYS A 1 86 ? 41.473 -2.144 -29.480 1.00 84.50 86 LYS A CA 1
ATOM 654 C C . LYS A 1 86 ? 41.410 -2.761 -28.084 1.00 84.50 86 LYS A C 1
ATOM 656 O O . LYS A 1 86 ? 41.728 -2.086 -27.099 1.00 84.50 86 LYS A O 1
ATOM 661 N N . PHE A 1 87 ? 41.026 -4.030 -28.005 1.00 79.19 87 PHE A N 1
ATOM 662 C CA . PHE A 1 87 ? 41.112 -4.870 -26.814 1.00 79.19 87 PHE A CA 1
ATOM 663 C C . PHE A 1 87 ? 41.393 -6.317 -27.236 1.00 79.19 87 PHE A C 1
ATOM 665 O O . PHE A 1 87 ? 40.490 -7.015 -27.687 1.00 79.19 87 PHE A O 1
ATOM 672 N N . SER A 1 88 ? 42.638 -6.782 -27.073 1.00 80.69 88 SER A N 1
ATOM 673 C CA . SER A 1 88 ? 43.062 -8.071 -27.641 1.00 80.69 88 SER A CA 1
ATOM 674 C C . SER A 1 88 ? 42.731 -8.109 -29.145 1.00 80.69 88 SER A C 1
ATOM 676 O O . SER A 1 88 ? 43.073 -7.172 -29.865 1.00 80.69 88 SER A O 1
ATOM 678 N N . ASP A 1 89 ? 42.088 -9.172 -29.618 1.00 79.25 89 ASP A N 1
ATOM 679 C CA . ASP A 1 89 ? 41.659 -9.422 -30.991 1.00 79.25 89 ASP A CA 1
ATOM 680 C C . ASP A 1 89 ? 40.400 -8.638 -31.390 1.00 79.25 89 ASP A C 1
ATOM 682 O O . ASP A 1 89 ? 40.121 -8.495 -32.583 1.00 79.25 89 ASP A O 1
ATOM 686 N N . ASP A 1 90 ? 39.674 -8.073 -30.422 1.00 82.62 90 ASP A N 1
ATOM 687 C CA . ASP A 1 90 ? 38.511 -7.233 -30.682 1.00 82.62 90 ASP A CA 1
ATOM 688 C C . ASP A 1 90 ? 38.943 -5.787 -30.965 1.00 82.62 90 ASP A C 1
ATOM 690 O O . ASP A 1 90 ? 39.604 -5.126 -30.161 1.00 82.62 90 ASP A O 1
ATOM 694 N N . SER A 1 91 ? 38.533 -5.265 -32.121 1.00 84.12 91 SER A N 1
ATOM 695 C CA . SER A 1 91 ? 38.775 -3.877 -32.527 1.00 84.12 91 SER A CA 1
ATOM 696 C C . SER A 1 91 ? 37.464 -3.197 -32.915 1.00 84.12 91 SER A C 1
ATOM 698 O O . SER A 1 91 ? 36.670 -3.749 -33.677 1.00 84.12 91 SER A O 1
ATOM 700 N N . ALA A 1 92 ? 37.239 -1.991 -32.395 1.00 83.94 92 ALA A N 1
ATOM 701 C CA . ALA A 1 92 ? 36.059 -1.175 -32.650 1.00 83.94 92 ALA A CA 1
ATOM 702 C C . ALA A 1 92 ? 36.468 0.163 -33.278 1.00 83.94 92 ALA A C 1
ATOM 704 O O . ALA A 1 92 ? 37.065 1.018 -32.622 1.00 83.94 92 ALA A O 1
ATOM 705 N N . ALA A 1 93 ? 36.126 0.334 -34.553 1.00 82.00 93 ALA A N 1
ATOM 706 C CA . ALA A 1 93 ? 36.261 1.591 -35.274 1.00 82.00 93 ALA A CA 1
ATOM 707 C C . ALA A 1 93 ? 34.991 2.430 -35.098 1.00 82.00 93 ALA A C 1
ATOM 709 O O . ALA A 1 93 ? 33.897 1.993 -35.461 1.00 82.00 93 ALA A O 1
ATOM 710 N N . VAL A 1 94 ? 35.137 3.634 -34.557 1.00 82.38 94 VAL A N 1
ATOM 711 C CA . VAL A 1 94 ? 34.046 4.586 -34.335 1.00 82.38 94 VAL A CA 1
ATOM 712 C C . VAL A 1 94 ? 34.308 5.820 -35.186 1.00 82.38 94 VAL A C 1
ATOM 714 O O . VAL A 1 94 ? 35.389 6.390 -35.101 1.00 82.38 94 VAL A O 1
ATOM 717 N N . GLY A 1 95 ? 33.329 6.234 -35.990 1.00 79.44 95 GLY A N 1
ATOM 718 C CA . GLY A 1 95 ? 33.395 7.445 -36.808 1.00 79.44 95 GLY A CA 1
ATOM 719 C C . GLY A 1 95 ? 32.128 8.282 -36.666 1.00 79.44 95 GLY A C 1
ATOM 720 O O . GLY A 1 95 ? 31.019 7.753 -36.734 1.00 79.44 95 GLY A O 1
ATOM 721 N N . SER A 1 96 ? 32.289 9.583 -36.455 1.00 77.81 96 SER A N 1
ATOM 722 C CA . SER A 1 96 ? 31.227 10.583 -36.480 1.00 77.81 96 SER A CA 1
ATOM 723 C C . SER A 1 96 ? 31.026 11.045 -37.918 1.00 77.81 96 SER A C 1
ATOM 725 O O . SER A 1 96 ? 31.871 11.749 -38.462 1.00 77.81 96 SER A O 1
ATOM 727 N N . ILE A 1 97 ? 29.900 10.659 -38.517 1.00 76.50 97 ILE A N 1
ATOM 728 C CA . ILE A 1 97 ? 29.537 11.024 -39.891 1.00 76.50 97 ILE A CA 1
ATOM 729 C C . ILE A 1 97 ? 28.627 12.249 -39.844 1.00 76.50 97 ILE A C 1
ATOM 731 O O . ILE A 1 97 ? 27.524 12.199 -39.297 1.00 76.50 97 ILE A O 1
ATOM 735 N N . THR A 1 98 ? 29.097 13.354 -40.414 1.00 69.38 98 THR A N 1
ATOM 736 C CA . THR A 1 98 ? 28.377 14.634 -40.489 1.00 69.38 98 THR A CA 1
ATOM 737 C C . THR A 1 98 ? 28.051 14.956 -41.938 1.00 69.38 98 THR A C 1
ATOM 739 O O . THR A 1 98 ? 28.877 14.746 -42.817 1.00 69.38 98 THR A O 1
ATOM 742 N N . ASP A 1 99 ? 26.826 15.423 -42.193 1.00 70.62 99 ASP A N 1
ATOM 743 C CA . ASP A 1 99 ? 26.341 15.810 -43.529 1.00 70.62 99 ASP A CA 1
ATOM 744 C C . ASP A 1 99 ? 26.500 14.733 -44.623 1.00 70.62 99 ASP A C 1
ATOM 746 O O . ASP A 1 99 ? 26.518 15.028 -45.815 1.00 70.62 99 ASP A O 1
ATOM 750 N N . GLY A 1 100 ? 26.565 13.461 -44.215 1.00 65.62 100 GLY A N 1
ATOM 751 C CA . GLY A 1 100 ? 26.741 12.322 -45.117 1.00 65.62 100 GLY A CA 1
ATOM 752 C C . GLY A 1 100 ? 28.175 12.107 -45.610 1.00 65.62 100 GLY A C 1
ATOM 753 O O . GLY A 1 100 ? 28.370 11.256 -46.473 1.00 65.62 100 GLY A O 1
ATOM 754 N N . ASP A 1 101 ? 29.161 12.837 -45.080 1.00 74.31 101 ASP A N 1
ATOM 755 C CA . ASP A 1 101 ? 30.575 12.631 -45.395 1.00 74.31 101 ASP A CA 1
ATOM 756 C C . ASP A 1 101 ? 31.182 11.531 -44.509 1.00 74.31 101 ASP A C 1
ATOM 758 O O . ASP A 1 101 ? 31.412 11.719 -43.312 1.00 74.31 101 ASP A O 1
ATOM 762 N N . ASP A 1 102 ? 31.424 10.364 -45.110 1.00 79.75 102 ASP A N 1
ATOM 763 C CA . ASP A 1 102 ? 32.038 9.194 -44.479 1.00 79.75 102 ASP A CA 1
ATOM 764 C C . ASP A 1 102 ? 33.519 9.004 -44.854 1.00 79.75 102 ASP A C 1
ATOM 766 O O . ASP A 1 102 ? 34.113 7.975 -44.518 1.00 79.75 102 ASP A O 1
ATOM 770 N N . THR A 1 103 ? 34.132 9.987 -45.525 1.00 85.44 103 THR A N 1
ATOM 771 C CA . THR A 1 103 ? 35.461 9.855 -46.147 1.00 85.44 103 THR A CA 1
ATOM 772 C C . THR A 1 103 ? 36.543 9.463 -45.143 1.00 85.44 103 THR A C 1
ATOM 774 O O . THR A 1 103 ? 37.319 8.540 -45.395 1.00 85.44 103 THR A O 1
ATOM 777 N N . GLU A 1 104 ? 36.583 10.118 -43.981 1.00 85.81 104 GLU A N 1
ATOM 778 C CA . GLU A 1 104 ? 37.575 9.827 -42.939 1.00 85.81 104 GLU A CA 1
ATOM 779 C C . GLU A 1 104 ? 37.369 8.443 -42.317 1.00 85.81 104 GLU A C 1
ATOM 781 O O . GLU A 1 104 ? 38.327 7.696 -42.127 1.00 85.81 104 GLU A O 1
ATOM 786 N N . TYR A 1 105 ? 36.114 8.066 -42.059 1.00 82.81 105 TYR A N 1
ATOM 787 C CA . TYR A 1 105 ? 35.782 6.749 -41.521 1.00 82.81 105 TYR A CA 1
ATOM 788 C C . TYR A 1 105 ? 36.192 5.637 -42.493 1.00 82.81 105 TYR A C 1
ATOM 790 O O . TYR A 1 105 ? 36.800 4.647 -42.088 1.00 82.81 105 TYR A O 1
ATOM 798 N N . ARG A 1 106 ? 35.928 5.815 -43.792 1.00 82.38 106 ARG A N 1
ATOM 799 C CA . ARG A 1 106 ? 36.371 4.875 -44.833 1.00 82.38 106 ARG A CA 1
ATOM 800 C C . ARG A 1 106 ? 37.891 4.810 -44.938 1.00 82.38 106 ARG A C 1
ATOM 802 O O . ARG A 1 106 ? 38.413 3.714 -45.122 1.00 82.38 106 ARG A O 1
ATOM 809 N N . GLY A 1 107 ? 38.572 5.947 -44.786 1.00 87.56 107 GLY A N 1
ATOM 810 C CA . GLY A 1 107 ? 40.031 6.020 -44.696 1.00 87.56 107 GLY A CA 1
ATOM 811 C C . GLY A 1 107 ? 40.571 5.187 -43.535 1.00 87.56 107 GLY A C 1
ATOM 812 O O . GLY A 1 107 ? 41.373 4.291 -43.764 1.00 87.56 107 GLY A O 1
ATOM 813 N N . LEU A 1 108 ? 40.038 5.379 -42.322 1.00 89.12 108 LEU A N 1
ATOM 814 C CA . LEU A 1 108 ? 40.393 4.578 -41.143 1.00 89.12 108 LEU A CA 1
ATOM 815 C C . LEU A 1 108 ? 40.237 3.077 -41.402 1.00 89.12 108 LEU A C 1
ATOM 817 O O . LEU A 1 108 ? 41.131 2.298 -41.071 1.00 89.12 108 LEU A O 1
ATOM 821 N N . ILE A 1 109 ? 39.097 2.658 -41.962 1.00 86.12 109 ILE A N 1
ATOM 822 C CA . ILE A 1 109 ? 38.832 1.239 -42.226 1.00 86.12 109 ILE A CA 1
ATOM 823 C C . ILE A 1 109 ? 39.814 0.690 -43.261 1.00 86.12 109 ILE A C 1
ATOM 825 O O . ILE A 1 109 ? 40.332 -0.408 -43.068 1.00 86.12 109 ILE A O 1
ATOM 829 N N . GLN A 1 110 ? 40.088 1.442 -44.326 1.00 86.44 110 GLN A N 1
ATOM 830 C CA . GLN A 1 110 ? 41.035 1.036 -45.360 1.00 86.44 110 GLN A CA 1
ATOM 831 C C . GLN A 1 110 ? 42.454 0.908 -44.794 1.00 86.44 110 GLN A C 1
ATOM 833 O O . GLN A 1 110 ? 43.066 -0.146 -44.946 1.00 86.44 110 GLN A O 1
ATOM 838 N N . ASP A 1 111 ? 42.921 1.910 -44.046 1.00 91.25 111 ASP A N 1
ATOM 839 C CA . ASP A 1 111 ? 44.232 1.898 -43.389 1.00 91.25 111 ASP A CA 1
ATOM 840 C C . ASP A 1 111 ? 44.363 0.710 -42.422 1.00 91.25 111 ASP A C 1
ATOM 842 O O . ASP A 1 111 ? 45.402 0.051 -42.369 1.00 91.25 111 ASP A O 1
ATOM 846 N N . PHE A 1 112 ? 43.296 0.399 -41.674 1.00 88.81 112 PHE A N 1
ATOM 847 C CA . PHE A 1 112 ? 43.273 -0.734 -40.747 1.00 88.81 112 PHE A CA 1
ATOM 848 C C . PHE A 1 112 ? 43.311 -2.082 -41.474 1.00 88.81 112 PHE A C 1
ATOM 850 O O . PHE A 1 112 ? 43.996 -3.008 -41.027 1.00 88.81 112 PHE A O 1
ATOM 857 N N . VAL A 1 113 ? 42.599 -2.204 -42.599 1.00 86.38 113 VAL A N 1
ATOM 858 C CA . VAL A 1 113 ? 42.620 -3.404 -43.448 1.00 86.38 113 VAL A CA 1
ATOM 859 C C . VAL A 1 113 ? 44.003 -3.603 -44.061 1.00 86.38 113 VAL A C 1
ATOM 861 O O . VAL A 1 113 ? 44.548 -4.704 -43.969 1.00 86.38 113 VAL A O 1
ATOM 864 N N . ASP A 1 114 ? 44.592 -2.549 -44.622 1.00 89.81 114 ASP A N 1
ATOM 865 C CA . ASP A 1 114 ? 45.907 -2.603 -45.264 1.00 89.81 114 ASP A CA 1
ATOM 866 C C . ASP A 1 114 ? 47.012 -2.914 -44.249 1.00 89.81 114 ASP A C 1
ATOM 868 O O . ASP A 1 114 ? 47.821 -3.817 -44.476 1.00 89.81 114 ASP A O 1
ATOM 872 N N . TRP A 1 115 ? 46.993 -2.263 -43.080 1.00 93.25 115 TRP A N 1
ATOM 873 C CA . TRP A 1 115 ? 47.921 -2.581 -41.994 1.00 93.25 115 TRP A CA 1
ATOM 874 C C . TRP A 1 115 ? 47.757 -4.025 -41.505 1.00 93.25 115 TRP A C 1
ATOM 876 O O . TRP A 1 115 ? 48.760 -4.709 -41.295 1.00 93.25 115 TRP A O 1
ATOM 886 N N . SER A 1 116 ? 46.522 -4.522 -41.366 1.00 88.88 116 SER A N 1
ATOM 887 C CA . SER A 1 116 ? 46.280 -5.913 -40.952 1.00 88.88 116 SER A CA 1
ATOM 888 C C . SER A 1 116 ? 46.869 -6.899 -41.963 1.00 88.88 116 SER A C 1
ATOM 890 O O . SER A 1 116 ? 47.548 -7.848 -41.576 1.00 88.88 116 SER A O 1
ATOM 892 N N . LEU A 1 117 ? 46.677 -6.642 -43.262 1.00 87.94 117 LEU A N 1
ATOM 893 C CA . LEU A 1 117 ? 47.246 -7.456 -44.338 1.00 87.94 117 LEU A CA 1
ATOM 894 C C . LEU A 1 117 ? 48.781 -7.433 -44.329 1.00 87.94 117 LEU A C 1
ATOM 896 O O . LEU A 1 117 ? 49.401 -8.491 -44.437 1.00 87.94 117 LEU A O 1
ATOM 900 N N . TRP A 1 118 ? 49.401 -6.261 -44.156 1.00 91.75 118 TRP A N 1
ATOM 901 C CA . TRP A 1 118 ? 50.864 -6.129 -44.075 1.00 91.75 118 TRP A CA 1
ATOM 902 C C . TRP A 1 118 ? 51.459 -6.811 -42.840 1.00 91.75 118 TRP A C 1
ATOM 904 O O . TRP A 1 118 ? 52.590 -7.294 -42.893 1.00 91.75 118 TRP A O 1
ATOM 914 N N . ASN A 1 119 ? 50.681 -6.913 -41.763 1.00 89.12 119 ASN A N 1
ATOM 915 C CA . ASN A 1 119 ? 51.047 -7.625 -40.542 1.00 89.12 119 ASN A CA 1
ATOM 916 C C . ASN A 1 119 ? 50.506 -9.063 -40.506 1.00 89.12 119 ASN A C 1
ATOM 918 O O . ASN A 1 119 ? 50.407 -9.658 -39.445 1.00 89.12 119 ASN A O 1
ATOM 922 N N . ASN A 1 120 ? 50.153 -9.670 -41.644 1.00 88.62 120 ASN A N 1
ATOM 923 C CA . ASN A 1 120 ? 49.699 -11.070 -41.706 1.00 88.62 120 ASN A CA 1
ATOM 924 C C . ASN A 1 120 ? 48.532 -11.406 -40.744 1.00 88.62 120 ASN A C 1
ATOM 926 O O . ASN A 1 120 ? 48.372 -12.554 -40.319 1.00 88.62 120 ASN A O 1
ATOM 930 N N . LEU A 1 121 ? 47.707 -10.414 -40.400 1.00 87.50 121 LEU A N 1
ATOM 931 C CA . LEU A 1 121 ? 46.511 -10.560 -39.581 1.00 87.50 121 LEU A CA 1
ATOM 932 C C . LEU A 1 121 ? 45.294 -10.697 -40.492 1.00 87.50 121 LEU A C 1
ATOM 934 O O . LEU A 1 121 ? 44.984 -9.825 -41.305 1.00 87.50 121 LEU A O 1
ATOM 938 N N . GLN A 1 122 ? 44.565 -11.799 -40.338 1.00 84.19 122 GLN A N 1
ATOM 939 C CA . GLN A 1 122 ? 43.343 -12.029 -41.094 1.00 84.19 122 GLN A CA 1
ATOM 940 C C . GLN A 1 122 ? 42.129 -11.483 -40.338 1.00 84.19 122 GLN A C 1
ATOM 942 O O . GLN A 1 122 ? 41.747 -12.001 -39.287 1.00 84.19 122 GLN A O 1
ATOM 947 N N . ILE A 1 123 ? 41.466 -10.480 -40.914 1.00 82.81 123 ILE A N 1
ATOM 948 C CA . ILE A 1 123 ? 40.220 -9.944 -40.364 1.00 82.81 123 ILE A CA 1
ATOM 949 C C . ILE A 1 123 ? 39.086 -10.955 -40.563 1.00 82.81 123 ILE A C 1
ATOM 951 O O . ILE A 1 123 ? 38.815 -11.426 -41.671 1.00 82.81 123 ILE A O 1
ATOM 955 N N . ASN A 1 124 ? 38.375 -11.269 -39.479 1.00 80.12 124 ASN A N 1
ATOM 956 C CA . ASN A 1 124 ? 37.218 -12.154 -39.523 1.00 80.12 124 ASN A CA 1
ATOM 957 C C . ASN A 1 124 ? 35.947 -11.390 -39.924 1.00 80.12 124 ASN A C 1
ATOM 959 O O . ASN A 1 124 ? 35.099 -11.090 -39.083 1.00 80.12 124 ASN A O 1
ATOM 963 N N . ALA A 1 125 ? 35.791 -11.137 -41.226 1.00 68.19 125 ALA A N 1
ATOM 964 C CA . ALA A 1 125 ? 34.644 -10.413 -41.781 1.00 68.19 125 ALA A CA 1
ATOM 965 C C . ALA A 1 125 ? 33.275 -11.032 -41.418 1.00 68.19 125 ALA A C 1
ATOM 967 O O . ALA A 1 125 ? 32.280 -10.321 -41.341 1.00 68.19 125 ALA A O 1
ATOM 968 N N . GLY A 1 126 ? 33.207 -12.345 -41.151 1.00 66.56 126 GLY A N 1
ATOM 969 C CA . GLY A 1 126 ? 31.973 -13.018 -40.721 1.00 66.56 126 GLY A CA 1
ATOM 970 C C . GLY A 1 126 ? 31.576 -12.738 -39.263 1.00 66.56 126 GLY A C 1
ATOM 971 O O . GLY A 1 126 ? 30.402 -12.874 -38.903 1.00 66.56 126 GLY A O 1
ATOM 972 N N . LYS A 1 127 ? 32.541 -12.347 -38.420 1.00 66.06 127 LYS A N 1
ATOM 973 C CA . LYS A 1 127 ? 32.313 -11.882 -37.042 1.00 66.06 127 LYS A CA 1
ATOM 974 C C . LYS A 1 127 ? 32.202 -10.360 -36.941 1.00 66.06 127 LYS A C 1
ATOM 976 O O . LYS A 1 127 ? 31.610 -9.887 -35.974 1.00 66.06 127 LYS A O 1
ATOM 981 N N . THR A 1 128 ? 32.709 -9.616 -37.924 1.00 62.06 128 THR A N 1
ATOM 982 C CA . THR A 1 128 ? 32.534 -8.164 -38.035 1.00 62.06 128 THR A CA 1
ATOM 983 C C . THR A 1 128 ? 31.054 -7.850 -38.240 1.00 62.06 128 THR A C 1
ATOM 985 O O . THR A 1 128 ? 30.505 -8.007 -39.329 1.00 62.06 128 THR A O 1
ATOM 988 N N . LYS A 1 129 ? 30.375 -7.469 -37.159 1.00 61.50 129 LYS A N 1
ATOM 989 C CA . LYS A 1 129 ? 28.941 -7.185 -37.152 1.00 61.50 129 LYS A CA 1
ATOM 990 C C . LYS A 1 129 ? 28.666 -5.761 -36.715 1.00 61.50 129 LYS A C 1
ATOM 992 O O . LYS A 1 129 ? 29.426 -5.164 -35.961 1.00 61.50 129 LYS A O 1
ATOM 997 N N . GLU A 1 130 ? 27.494 -5.316 -37.145 1.00 55.38 130 GLU A N 1
ATOM 998 C CA . GLU A 1 130 ? 26.657 -4.331 -36.478 1.00 55.38 130 GLU A CA 1
ATOM 999 C C . GLU A 1 130 ? 26.852 -4.359 -34.950 1.00 55.38 130 GLU A C 1
ATOM 1001 O O . GLU A 1 130 ? 26.556 -5.366 -34.294 1.00 55.38 130 GLU A O 1
ATOM 1006 N N . LEU A 1 131 ? 27.428 -3.291 -34.392 1.00 61.00 131 LEU A N 1
ATOM 1007 C CA . LEU A 1 131 ? 27.973 -3.302 -33.038 1.00 61.00 131 LEU A CA 1
ATOM 1008 C C . LEU A 1 131 ? 26.859 -3.006 -32.027 1.00 61.00 131 LEU A C 1
ATOM 1010 O O . LEU A 1 131 ? 26.221 -1.953 -32.058 1.00 61.00 131 LEU A O 1
ATOM 1014 N N . VAL A 1 132 ? 26.615 -3.946 -31.112 1.00 55.88 132 VAL A N 1
ATOM 1015 C CA . VAL A 1 132 ? 25.726 -3.728 -29.964 1.00 55.88 132 VAL A CA 1
ATOM 1016 C C . VAL A 1 132 ? 26.568 -3.196 -28.815 1.00 55.88 132 VAL A C 1
ATOM 1018 O O . VAL A 1 132 ? 27.162 -3.965 -28.060 1.00 55.88 132 VAL A O 1
ATOM 1021 N N . TYR A 1 133 ? 26.638 -1.875 -28.676 1.00 60.44 133 TYR A N 1
ATOM 1022 C CA . TYR A 1 133 ? 27.390 -1.250 -27.594 1.00 60.44 133 TYR A CA 1
ATOM 1023 C C . TYR A 1 133 ? 26.483 -1.052 -26.382 1.00 60.44 133 TYR A C 1
ATOM 1025 O O . TYR A 1 133 ? 25.492 -0.328 -26.451 1.00 60.44 133 TYR A O 1
ATOM 1033 N N . LEU A 1 134 ? 26.793 -1.731 -25.272 1.00 66.56 134 LEU A N 1
ATOM 1034 C CA . LEU A 1 134 ? 26.037 -1.648 -24.011 1.00 66.56 134 LEU A CA 1
ATOM 1035 C C . LEU A 1 134 ? 24.520 -1.906 -24.163 1.00 66.56 134 LEU A C 1
ATOM 1037 O O . LEU A 1 134 ? 23.722 -1.466 -23.348 1.00 66.56 134 LEU A O 1
ATOM 1041 N N . GLY A 1 135 ? 24.092 -2.647 -25.190 1.00 66.56 135 GLY A N 1
ATOM 1042 C CA . GLY A 1 135 ? 22.672 -2.913 -25.457 1.00 66.56 135 GLY A CA 1
ATOM 1043 C C . GLY A 1 135 ? 21.969 -1.885 -26.353 1.00 66.56 135 GLY A C 1
ATOM 1044 O O . GLY A 1 135 ? 20.751 -1.975 -26.508 1.00 66.56 135 GLY A O 1
ATOM 1045 N N . VAL A 1 136 ? 22.712 -0.949 -26.954 1.00 75.12 136 VAL A N 1
ATOM 1046 C CA . VAL A 1 136 ? 22.264 -0.079 -28.053 1.00 75.12 136 VAL A CA 1
ATOM 1047 C C . VAL A 1 136 ? 22.766 -0.660 -29.374 1.00 75.12 136 VAL A C 1
ATOM 1049 O O . VAL A 1 136 ? 23.945 -0.981 -29.495 1.00 75.12 136 VAL A O 1
ATOM 1052 N N . HIS A 1 137 ? 21.878 -0.813 -30.356 1.00 77.06 137 HIS A N 1
ATOM 1053 C CA . HIS A 1 137 ? 22.223 -1.392 -31.658 1.00 77.06 137 HIS A CA 1
ATOM 1054 C C . HIS A 1 137 ? 22.650 -0.304 -32.657 1.00 77.06 137 HIS A C 1
ATOM 1056 O O . HIS A 1 137 ? 21.863 0.603 -32.931 1.00 77.06 137 HIS A O 1
ATOM 1062 N N . LEU A 1 138 ? 23.862 -0.395 -33.207 1.00 72.06 138 LEU A N 1
ATOM 1063 C CA . LEU A 1 138 ? 24.397 0.558 -34.188 1.00 72.06 138 LEU A CA 1
ATOM 1064 C C . LEU A 1 138 ? 24.477 -0.078 -35.572 1.00 72.06 138 LEU A C 1
ATOM 1066 O O . LEU A 1 138 ? 25.292 -0.976 -35.742 1.00 72.06 138 LEU A O 1
ATOM 1070 N N . ASN A 1 139 ? 23.694 0.406 -36.543 1.00 73.44 139 ASN A N 1
ATOM 1071 C CA . ASN A 1 139 ? 23.621 -0.179 -37.886 1.00 73.44 139 ASN A CA 1
ATOM 1072 C C . ASN A 1 139 ? 24.507 0.480 -38.943 1.00 73.44 139 ASN A C 1
ATOM 1074 O O . ASN A 1 139 ? 24.955 1.609 -38.783 1.00 73.44 139 ASN A O 1
ATOM 1078 N N . ASN A 1 140 ? 24.737 -0.234 -40.050 1.00 66.69 140 ASN A N 1
ATOM 1079 C CA . ASN A 1 140 ? 25.584 0.232 -41.156 1.00 66.69 140 ASN A CA 1
ATOM 1080 C C . ASN A 1 140 ? 25.011 1.455 -41.888 1.00 66.69 140 ASN A C 1
ATOM 1082 O O . ASN A 1 140 ? 25.744 2.153 -42.576 1.00 66.69 140 ASN A O 1
ATOM 1086 N N . ASN A 1 141 ? 23.711 1.716 -41.741 1.00 67.12 141 ASN A N 1
ATOM 1087 C CA . ASN A 1 141 ? 23.073 2.916 -42.277 1.00 67.12 141 ASN A CA 1
ATOM 1088 C C . ASN A 1 141 ? 23.183 4.104 -41.304 1.00 67.12 141 ASN A C 1
ATOM 1090 O O . ASN A 1 141 ? 22.641 5.168 -41.593 1.00 67.12 141 ASN A O 1
ATOM 1094 N N . LEU A 1 142 ? 23.822 3.897 -40.140 1.00 68.25 142 LEU A N 1
ATOM 1095 C CA . LEU A 1 142 ? 23.887 4.817 -39.002 1.00 68.25 142 LEU A CA 1
ATOM 1096 C C . LEU A 1 142 ? 22.527 5.415 -38.631 1.00 68.25 142 LEU A C 1
ATOM 1098 O O . LEU A 1 142 ? 22.415 6.548 -38.163 1.00 68.25 142 LEU A O 1
ATOM 1102 N N . ASP A 1 143 ? 21.481 4.619 -38.824 1.00 79.00 143 ASP A N 1
ATOM 1103 C CA . ASP A 1 143 ? 20.133 4.944 -38.415 1.00 79.00 143 ASP A CA 1
ATOM 1104 C C . ASP A 1 143 ? 19.746 4.122 -37.179 1.00 79.00 143 ASP A C 1
ATOM 1106 O O . ASP A 1 143 ? 20.331 3.092 -36.838 1.00 79.00 143 ASP A O 1
ATOM 1110 N N . TRP A 1 144 ? 18.714 4.580 -36.480 1.00 85.56 144 TRP A N 1
ATOM 1111 C CA . TRP A 1 144 ? 18.257 3.928 -35.254 1.00 85.56 144 TRP A CA 1
ATOM 1112 C C . TRP A 1 144 ? 17.159 2.894 -35.502 1.00 85.56 144 TRP A C 1
ATOM 1114 O O . TRP A 1 144 ? 16.458 2.526 -34.557 1.00 85.56 144 TRP A O 1
ATOM 1124 N N . THR A 1 145 ? 16.968 2.418 -36.737 1.00 86.44 145 THR A N 1
ATOM 1125 C CA . THR A 1 145 ? 15.881 1.486 -37.080 1.00 86.44 145 THR A CA 1
ATOM 1126 C C . THR A 1 145 ? 16.048 0.163 -36.340 1.00 86.44 145 THR A C 1
ATOM 1128 O O . THR A 1 145 ? 15.105 -0.299 -35.695 1.00 86.44 145 THR A O 1
ATOM 1131 N N . HIS A 1 146 ? 17.251 -0.424 -36.368 1.00 86.25 146 HIS A N 1
ATOM 1132 C CA . HIS A 1 146 ? 17.502 -1.716 -35.720 1.00 86.25 146 HIS A CA 1
ATOM 1133 C C . HIS A 1 146 ? 17.416 -1.606 -34.189 1.00 86.25 146 HIS A C 1
ATOM 1135 O O . HIS A 1 146 ? 16.780 -2.434 -33.530 1.00 86.25 146 HIS A O 1
ATOM 1141 N N . ASN A 1 147 ? 17.944 -0.512 -33.625 1.00 87.88 147 ASN A N 1
ATOM 1142 C CA . ASN A 1 147 ? 17.783 -0.183 -32.209 1.00 87.88 147 ASN A CA 1
ATOM 1143 C C . ASN A 1 147 ? 16.310 -0.009 -31.823 1.00 87.88 147 ASN A C 1
ATOM 1145 O O . ASN A 1 147 ? 15.848 -0.587 -30.841 1.00 87.88 147 ASN A O 1
ATOM 1149 N N . THR A 1 148 ? 15.542 0.729 -32.626 1.00 90.12 148 THR A N 1
ATOM 1150 C CA . THR A 1 148 ? 14.106 0.932 -32.402 1.00 90.12 148 THR A CA 1
ATOM 1151 C C . THR A 1 148 ? 13.354 -0.395 -32.454 1.00 90.12 148 THR A C 1
ATOM 1153 O O . THR A 1 148 ? 12.493 -0.640 -31.613 1.00 90.12 148 THR A O 1
ATOM 1156 N N . ASP A 1 149 ? 13.679 -1.288 -33.389 1.00 90.69 149 ASP A N 1
ATOM 1157 C CA . ASP A 1 149 ? 13.064 -2.617 -33.465 1.00 90.69 149 ASP A CA 1
ATOM 1158 C C . ASP A 1 149 ? 13.321 -3.443 -32.201 1.00 90.69 149 ASP A C 1
ATOM 1160 O O . ASP A 1 149 ? 12.393 -4.064 -31.663 1.00 90.69 149 ASP A O 1
ATOM 1164 N N . ALA A 1 150 ? 14.558 -3.424 -31.703 1.00 89.44 150 ALA A N 1
ATOM 1165 C CA . ALA A 1 150 ? 14.931 -4.088 -30.461 1.00 89.44 150 ALA A CA 1
ATOM 1166 C C . ALA A 1 150 ? 14.190 -3.488 -29.252 1.00 89.44 150 ALA A C 1
ATOM 1168 O O . ALA A 1 150 ? 13.574 -4.231 -28.476 1.00 89.44 150 ALA A O 1
ATOM 1169 N N . LEU A 1 151 ? 14.165 -2.155 -29.129 1.00 91.31 151 LEU A N 1
ATOM 1170 C CA . LEU A 1 151 ? 13.458 -1.439 -28.062 1.00 91.31 151 LEU A CA 1
ATOM 1171 C C . LEU A 1 151 ? 11.949 -1.693 -28.106 1.00 91.31 151 LEU A C 1
ATOM 1173 O O . LEU A 1 151 ? 11.346 -1.977 -27.072 1.00 91.31 151 LEU A O 1
ATOM 1177 N N . VAL A 1 152 ? 11.330 -1.679 -29.289 1.00 92.62 152 VAL A N 1
ATOM 1178 C CA . VAL A 1 152 ? 9.894 -1.944 -29.453 1.00 92.62 152 VAL A CA 1
ATOM 1179 C C . VAL A 1 152 ? 9.554 -3.381 -29.067 1.00 92.62 152 VAL A C 1
ATOM 1181 O O . VAL A 1 152 ? 8.563 -3.605 -28.365 1.00 92.62 152 VAL A O 1
ATOM 1184 N N . LYS A 1 153 ? 10.356 -4.372 -29.475 1.00 92.31 153 LYS A N 1
ATOM 1185 C CA . LYS A 1 153 ? 10.155 -5.772 -29.056 1.00 92.31 153 LYS A CA 1
ATOM 1186 C C . LYS A 1 153 ? 10.281 -5.916 -27.539 1.00 92.31 153 LYS A C 1
ATOM 1188 O O . LYS A 1 153 ? 9.405 -6.504 -26.899 1.00 92.31 153 LYS A O 1
ATOM 1193 N N . LYS A 1 154 ? 11.333 -5.335 -26.957 1.00 91.19 154 LYS A N 1
ATOM 1194 C CA . LYS A 1 154 ? 11.601 -5.380 -25.515 1.00 91.19 154 LYS A CA 1
ATOM 1195 C C . LYS A 1 154 ? 10.495 -4.683 -24.720 1.00 91.19 154 LYS A C 1
ATOM 1197 O O . LYS A 1 154 ? 9.956 -5.274 -23.788 1.00 91.19 154 LYS A O 1
ATOM 1202 N N . GLY A 1 155 ? 10.098 -3.482 -25.128 1.00 92.62 155 GLY A N 1
ATOM 1203 C CA . GLY A 1 155 ? 9.037 -2.711 -24.487 1.00 92.62 155 GLY A CA 1
ATOM 1204 C C . GLY A 1 155 ? 7.672 -3.393 -24.574 1.00 92.62 155 GLY A C 1
ATOM 1205 O O . GLY A 1 155 ? 6.985 -3.469 -23.563 1.00 92.62 155 GLY A O 1
ATOM 1206 N N . ASN A 1 156 ? 7.302 -3.996 -25.713 1.00 93.56 156 ASN A N 1
ATOM 1207 C CA . ASN A 1 156 ? 6.054 -4.772 -25.810 1.00 93.56 156 ASN A CA 1
ATOM 1208 C C . ASN A 1 156 ? 6.043 -5.993 -24.874 1.00 93.56 156 ASN A C 1
ATOM 1210 O O . ASN A 1 156 ? 5.011 -6.292 -24.273 1.00 93.56 156 ASN A O 1
ATOM 1214 N N . SER A 1 157 ? 7.181 -6.674 -24.712 1.00 94.12 157 SER A N 1
ATOM 1215 C CA . SER A 1 157 ? 7.314 -7.780 -23.753 1.00 94.12 157 SER A CA 1
ATOM 1216 C C . SER A 1 157 ? 7.094 -7.313 -22.306 1.00 94.12 157 SER A C 1
ATOM 1218 O O . SER A 1 157 ? 6.350 -7.939 -21.551 1.00 94.12 157 SER A O 1
ATOM 1220 N N . ARG A 1 158 ? 7.659 -6.163 -21.915 1.00 93.62 158 ARG A N 1
ATOM 1221 C CA . ARG A 1 158 ? 7.449 -5.597 -20.568 1.00 93.62 158 ARG A CA 1
ATOM 1222 C C . ARG A 1 158 ? 6.036 -5.052 -20.371 1.00 93.62 158 ARG A C 1
ATOM 1224 O O . ARG A 1 158 ? 5.453 -5.238 -19.307 1.00 93.62 158 ARG A O 1
ATOM 1231 N N . LEU A 1 159 ? 5.452 -4.468 -21.412 1.00 92.25 159 LEU A N 1
ATOM 1232 C CA . LEU A 1 159 ? 4.067 -4.010 -21.414 1.00 92.25 159 LEU A CA 1
ATOM 1233 C C . LEU A 1 159 ? 3.078 -5.168 -21.210 1.00 92.25 159 LEU A C 1
ATOM 1235 O O . LEU A 1 159 ? 2.069 -5.002 -20.531 1.00 92.25 159 LEU A O 1
ATOM 1239 N N . PHE A 1 160 ? 3.371 -6.358 -21.743 1.00 93.50 160 PHE A N 1
ATOM 1240 C CA . PHE A 1 160 ? 2.578 -7.557 -21.458 1.00 93.50 160 PHE A CA 1
ATOM 1241 C C . PHE A 1 160 ? 2.573 -7.904 -19.960 1.00 93.50 160 PHE A C 1
ATOM 1243 O O . PHE A 1 160 ? 1.521 -8.235 -19.415 1.00 93.50 160 PHE A O 1
ATOM 1250 N N . LEU A 1 161 ? 3.714 -7.775 -19.275 1.00 91.62 161 LEU A N 1
ATOM 1251 C CA . LEU A 1 161 ? 3.784 -7.975 -17.824 1.00 91.62 161 LEU A CA 1
ATOM 1252 C C . LEU A 1 161 ? 2.977 -6.913 -17.070 1.00 91.62 161 LEU A C 1
ATOM 1254 O O . LEU A 1 161 ? 2.229 -7.268 -16.164 1.00 91.62 161 LEU A O 1
ATOM 1258 N N . LEU A 1 162 ? 3.067 -5.642 -17.483 1.00 90.69 162 LEU A N 1
ATOM 1259 C CA . LEU A 1 162 ? 2.268 -4.551 -16.911 1.00 90.69 162 LEU A CA 1
ATOM 1260 C C . LEU A 1 162 ? 0.760 -4.847 -17.024 1.00 90.69 162 LEU A C 1
ATOM 1262 O O . LEU A 1 162 ? 0.037 -4.764 -16.033 1.00 90.69 162 LEU A O 1
ATOM 1266 N N . ARG A 1 163 ? 0.297 -5.294 -18.199 1.00 90.31 163 ARG A N 1
ATOM 1267 C CA . ARG A 1 163 ? -1.100 -5.717 -18.419 1.00 90.31 163 ARG A CA 1
ATOM 1268 C C . ARG A 1 163 ? -1.506 -6.894 -17.545 1.00 90.31 163 ARG A C 1
ATOM 1270 O O . ARG A 1 163 ? -2.612 -6.918 -17.014 1.00 90.31 163 ARG A O 1
ATOM 1277 N N . ARG A 1 164 ? -0.618 -7.876 -17.387 1.00 90.88 164 ARG A N 1
ATOM 1278 C CA . ARG A 1 164 ? -0.886 -9.049 -16.552 1.00 90.88 164 ARG A CA 1
ATOM 1279 C C . ARG A 1 164 ? -0.992 -8.674 -15.073 1.00 90.88 164 ARG A C 1
ATOM 1281 O O . ARG A 1 164 ? -1.886 -9.168 -14.395 1.00 90.88 164 ARG A O 1
ATOM 1288 N N . LEU A 1 165 ? -0.149 -7.766 -14.586 1.00 89.06 165 LEU A N 1
ATOM 1289 C CA . LEU A 1 165 ? -0.259 -7.238 -13.222 1.00 89.06 165 LEU A CA 1
ATOM 1290 C C . LEU A 1 165 ? -1.567 -6.476 -13.014 1.00 89.06 165 LEU A C 1
ATOM 1292 O O . LEU A 1 165 ? -2.255 -6.713 -12.022 1.00 89.06 165 LEU A O 1
ATOM 1296 N N . ARG A 1 166 ? -1.962 -5.647 -13.985 1.00 85.81 166 ARG A N 1
ATOM 1297 C CA . ARG A 1 166 ? -3.269 -4.983 -13.969 1.00 85.81 166 ARG A CA 1
ATOM 1298 C C . ARG A 1 166 ? -4.419 -5.994 -13.911 1.00 85.81 166 ARG A C 1
ATOM 1300 O O . ARG A 1 166 ? -5.336 -5.818 -13.119 1.00 85.81 166 ARG A O 1
ATOM 1307 N N . SER A 1 167 ? -4.344 -7.089 -14.675 1.00 85.50 167 SER A N 1
ATOM 1308 C CA . SER A 1 167 ? -5.366 -8.152 -14.647 1.00 85.50 167 SER A CA 1
ATOM 1309 C C . SER A 1 167 ? -5.472 -8.885 -13.303 1.00 85.50 167 SER A C 1
ATOM 1311 O O . SER A 1 167 ? -6.506 -9.475 -13.015 1.00 85.50 167 SER A O 1
ATOM 1313 N N . PHE A 1 168 ? -4.431 -8.821 -12.465 1.00 87.19 168 PHE A N 1
ATOM 1314 C CA . PHE A 1 168 ? -4.455 -9.335 -11.093 1.00 87.19 168 PHE A CA 1
ATOM 1315 C C . PHE A 1 168 ? -4.936 -8.302 -10.063 1.00 87.19 168 PHE A C 1
ATOM 1317 O O . PHE A 1 168 ? -4.894 -8.577 -8.868 1.00 87.19 168 PHE A O 1
ATOM 1324 N N . GLY A 1 169 ? -5.387 -7.123 -10.502 1.00 81.31 169 GLY A N 1
ATOM 1325 C CA . GLY A 1 169 ? -5.908 -6.081 -9.618 1.00 81.31 169 GLY A CA 1
ATOM 1326 C C . GLY A 1 169 ? -4.833 -5.215 -8.959 1.00 81.31 169 GLY A C 1
ATOM 1327 O O . GLY A 1 169 ? -5.112 -4.564 -7.959 1.00 81.31 169 GLY A O 1
ATOM 1328 N N . VAL A 1 170 ? -3.603 -5.180 -9.488 1.00 82.81 170 VAL A N 1
ATOM 1329 C CA . VAL A 1 170 ? -2.573 -4.239 -9.013 1.00 82.81 170 VAL A CA 1
ATOM 1330 C C . VAL A 1 170 ? -2.925 -2.824 -9.481 1.00 82.81 170 VAL A C 1
ATOM 1332 O O . VAL A 1 170 ? -2.994 -2.582 -10.685 1.00 82.81 170 VAL A O 1
ATOM 1335 N N . GLN A 1 171 ? -3.124 -1.890 -8.545 1.00 75.38 171 GLN A N 1
ATOM 1336 C CA . GLN A 1 171 ? -3.638 -0.544 -8.833 1.00 75.38 171 GLN A CA 1
ATOM 1337 C C . GLN A 1 171 ? -2.636 0.593 -8.563 1.00 75.38 171 GLN A C 1
ATOM 1339 O O . GLN A 1 171 ? -1.664 0.452 -7.810 1.00 75.38 171 GLN A O 1
ATOM 1344 N N . GLY A 1 172 ? -2.911 1.733 -9.207 1.00 78.25 172 GLY A N 1
ATOM 1345 C CA . GLY A 1 172 ? -2.382 3.064 -8.909 1.00 78.25 172 GLY A CA 1
ATOM 1346 C C . GLY A 1 172 ? -0.861 3.137 -8.677 1.00 78.25 172 GLY A C 1
ATOM 1347 O O . GLY A 1 172 ? -0.092 2.907 -9.617 1.00 78.25 172 GLY A O 1
ATOM 1348 N N . PRO A 1 173 ? -0.386 3.474 -7.459 1.00 82.75 173 PRO A N 1
ATOM 1349 C CA . PRO A 1 173 ? 1.034 3.741 -7.196 1.00 82.75 173 PRO A CA 1
ATOM 1350 C C . PRO A 1 173 ? 1.973 2.568 -7.497 1.00 82.75 173 PRO A C 1
ATOM 1352 O O . PRO A 1 173 ? 3.080 2.770 -8.003 1.00 82.75 173 PRO A O 1
ATOM 1355 N N . LEU A 1 174 ? 1.541 1.335 -7.216 1.00 84.69 174 LEU A N 1
ATOM 1356 C CA . LEU A 1 174 ? 2.369 0.147 -7.428 1.00 84.69 174 LEU A CA 1
ATOM 1357 C C . LEU A 1 174 ? 2.496 -0.179 -8.921 1.00 84.69 174 LEU A C 1
ATOM 1359 O O . LEU A 1 174 ? 3.585 -0.508 -9.395 1.00 84.69 174 LEU A O 1
ATOM 1363 N N . LEU A 1 175 ? 1.405 -0.013 -9.676 1.00 88.06 175 LEU A N 1
ATOM 1364 C CA . LEU A 1 175 ? 1.400 -0.196 -11.127 1.00 88.06 175 LEU A CA 1
ATOM 1365 C C . LEU A 1 175 ? 2.259 0.869 -11.828 1.00 88.06 175 LEU A C 1
ATOM 1367 O O . LEU A 1 175 ? 3.024 0.542 -12.738 1.00 88.06 175 LEU A O 1
ATOM 1371 N N . ARG A 1 176 ? 2.210 2.121 -11.348 1.00 88.50 176 ARG A N 1
ATOM 1372 C CA . ARG A 1 176 ? 3.084 3.211 -11.813 1.00 88.50 176 ARG A CA 1
ATOM 1373 C C . ARG A 1 176 ? 4.558 2.936 -11.501 1.00 88.50 176 ARG A C 1
ATOM 1375 O O . ARG A 1 176 ? 5.401 3.057 -12.382 1.00 88.50 176 ARG A O 1
ATOM 1382 N N . THR A 1 177 ? 4.860 2.450 -10.297 1.00 89.19 177 THR A N 1
ATOM 1383 C CA . THR A 1 177 ? 6.232 2.069 -9.913 1.00 89.19 177 THR A CA 1
ATOM 1384 C C . THR A 1 177 ? 6.777 0.955 -10.810 1.00 89.19 177 THR A C 1
ATOM 1386 O O . THR A 1 177 ? 7.924 1.014 -11.259 1.00 89.19 177 THR A O 1
ATOM 1389 N N . PHE A 1 178 ? 5.960 -0.059 -11.115 1.00 91.00 178 PHE A N 1
ATOM 1390 C CA . PHE A 1 178 ? 6.346 -1.129 -12.037 1.00 91.00 178 PHE A CA 1
ATOM 1391 C C . PHE A 1 178 ? 6.565 -0.608 -13.461 1.00 91.00 178 PHE A C 1
ATOM 1393 O O . PHE A 1 178 ? 7.535 -0.994 -14.115 1.00 91.00 178 PHE A O 1
ATOM 1400 N N . HIS A 1 179 ? 5.695 0.284 -13.944 1.00 90.31 179 HIS A N 1
ATOM 1401 C CA . HIS A 1 179 ? 5.894 0.930 -15.235 1.00 90.31 179 HIS A CA 1
ATOM 1402 C C . HIS A 1 179 ? 7.250 1.635 -15.307 1.00 90.31 179 HIS A C 1
ATOM 1404 O O . HIS A 1 179 ? 8.038 1.323 -16.199 1.00 90.31 179 HIS A O 1
ATOM 1410 N N . ASP A 1 180 ? 7.550 2.522 -14.362 1.00 88.00 180 ASP A N 1
ATOM 1411 C CA . ASP A 1 180 ? 8.761 3.344 -14.421 1.00 88.00 180 ASP A CA 1
ATOM 1412 C C . ASP A 1 180 ? 10.024 2.473 -14.310 1.00 88.00 180 ASP A C 1
ATOM 1414 O O . ASP A 1 180 ? 10.971 2.613 -15.091 1.00 88.00 180 ASP A O 1
ATOM 1418 N N . SER A 1 181 ? 10.005 1.498 -13.395 1.00 90.19 181 SER A N 1
ATOM 1419 C CA . SER A 1 181 ? 11.156 0.630 -13.115 1.00 90.19 181 SER A CA 1
ATOM 1420 C C . SER A 1 181 ? 11.403 -0.472 -14.150 1.00 90.19 181 SER A C 1
ATOM 1422 O O . SER A 1 181 ? 12.553 -0.885 -14.311 1.00 90.19 181 SER A O 1
ATOM 1424 N N . VAL A 1 182 ? 10.380 -0.951 -14.870 1.00 88.88 182 VAL A N 1
ATOM 1425 C CA . VAL A 1 182 ? 10.502 -2.111 -15.782 1.00 88.88 182 VAL A CA 1
ATOM 1426 C C . VAL A 1 182 ? 10.229 -1.762 -17.244 1.00 88.88 182 VAL A C 1
ATOM 1428 O O . VAL A 1 182 ? 10.910 -2.277 -18.134 1.00 88.88 182 VAL A O 1
ATOM 1431 N N . VAL A 1 183 ? 9.221 -0.932 -17.516 1.00 89.25 183 VAL A N 1
ATOM 1432 C CA . VAL A 1 183 ? 8.831 -0.547 -18.882 1.00 89.25 183 VAL A CA 1
ATOM 1433 C C . VAL A 1 183 ? 9.625 0.683 -19.317 1.00 89.25 183 VAL A C 1
ATOM 1435 O O . VAL A 1 183 ? 10.323 0.625 -20.330 1.00 89.25 183 VAL A O 1
ATOM 1438 N N . GLY A 1 184 ? 9.589 1.754 -18.520 1.00 86.38 184 GLY A N 1
ATOM 1439 C CA . GLY A 1 184 ? 10.302 3.004 -18.779 1.00 86.38 184 GLY A CA 1
ATOM 1440 C C . GLY A 1 184 ? 11.812 2.797 -18.863 1.00 86.38 184 GLY A C 1
ATOM 1441 O O . GLY A 1 184 ? 12.428 3.156 -19.865 1.00 86.38 184 GLY A O 1
ATOM 1442 N N . SER A 1 185 ? 12.398 2.115 -17.875 1.00 88.81 185 SER A N 1
ATOM 1443 C CA . SER A 1 185 ? 13.836 1.794 -17.861 1.00 88.81 185 SER A CA 1
ATOM 1444 C C . SER A 1 185 ? 14.315 1.011 -19.094 1.00 88.81 185 SER A C 1
ATOM 1446 O O . SER A 1 185 ? 15.463 1.157 -19.509 1.00 88.81 185 SER A O 1
ATOM 1448 N N . ALA A 1 186 ? 13.449 0.198 -19.709 1.00 86.38 186 ALA A N 1
ATOM 1449 C CA . ALA A 1 186 ? 13.782 -0.583 -20.895 1.00 86.38 186 ALA A CA 1
ATOM 1450 C C . ALA A 1 186 ? 13.605 0.201 -22.204 1.00 86.38 186 ALA A C 1
ATOM 1452 O O . ALA A 1 186 ? 14.397 0.003 -23.122 1.00 86.38 186 ALA A O 1
ATOM 1453 N N . ILE A 1 187 ? 12.572 1.045 -22.301 1.00 88.88 187 ILE A N 1
ATOM 1454 C CA . ILE A 1 187 ? 12.251 1.834 -23.504 1.00 88.88 187 ILE A CA 1
ATOM 1455 C C . ILE A 1 187 ? 13.172 3.051 -23.625 1.00 88.88 187 ILE A C 1
ATOM 1457 O O . ILE A 1 187 ? 13.592 3.383 -24.729 1.00 88.88 187 ILE A O 1
ATOM 1461 N N . PHE A 1 188 ? 13.507 3.693 -22.504 1.00 88.06 188 PHE A N 1
ATOM 1462 C CA . PHE A 1 188 ? 14.326 4.908 -22.462 1.00 88.06 188 PHE A CA 1
ATOM 1463 C C . PHE A 1 188 ? 15.814 4.633 -22.211 1.00 88.06 188 PHE A C 1
ATOM 1465 O O . PHE A 1 188 ? 16.594 5.554 -21.961 1.00 88.06 188 PHE A O 1
ATOM 1472 N N . TYR A 1 189 ? 16.238 3.371 -22.291 1.00 85.00 189 TYR A N 1
ATOM 1473 C CA . TYR A 1 189 ? 17.645 3.022 -22.154 1.00 85.00 189 TYR A CA 1
ATOM 1474 C C . TYR A 1 189 ? 18.485 3.700 -23.245 1.00 85.00 189 TYR A C 1
ATOM 1476 O O . TYR A 1 189 ? 18.184 3.580 -24.433 1.00 85.00 189 TYR A O 1
ATOM 1484 N N . GLY A 1 190 ? 19.534 4.424 -22.846 1.00 75.31 190 GLY A N 1
ATOM 1485 C CA . GLY A 1 190 ? 20.423 5.119 -23.781 1.00 75.31 190 GLY A CA 1
ATOM 1486 C C . GLY A 1 190 ? 19.743 6.235 -24.583 1.00 75.31 190 GLY A C 1
ATOM 1487 O O . GLY A 1 190 ? 20.240 6.584 -25.648 1.00 75.31 190 GLY A O 1
ATOM 1488 N N . ILE A 1 191 ? 18.616 6.788 -24.108 1.00 83.50 191 ILE A N 1
ATOM 1489 C CA . ILE A 1 191 ? 17.802 7.779 -24.842 1.00 83.50 191 ILE A CA 1
ATOM 1490 C C . ILE A 1 191 ? 18.605 8.979 -25.358 1.00 83.50 191 ILE A C 1
ATOM 1492 O O . ILE A 1 191 ? 18.328 9.480 -26.447 1.00 83.50 191 ILE A O 1
ATOM 1496 N N . VAL A 1 192 ? 19.631 9.404 -24.617 1.00 77.50 192 VAL A N 1
ATOM 1497 C CA . VAL A 1 192 ? 20.532 10.506 -24.994 1.00 77.50 192 VAL A CA 1
ATOM 1498 C C . VAL A 1 192 ? 21.266 10.214 -26.308 1.00 77.50 192 VAL A C 1
ATOM 1500 O O . VAL A 1 192 ? 21.525 11.132 -27.076 1.00 77.50 192 VAL A O 1
ATOM 1503 N N . CYS A 1 193 ? 21.560 8.944 -26.590 1.00 74.25 193 CYS A N 1
ATOM 1504 C CA . CYS A 1 193 ? 22.326 8.529 -27.761 1.00 74.25 193 CYS A CA 1
ATOM 1505 C C . CYS A 1 193 ? 21.484 8.513 -29.041 1.00 74.25 193 CYS A C 1
ATOM 1507 O O . CYS A 1 193 ? 21.986 8.871 -30.098 1.00 74.25 193 CYS A O 1
ATOM 1509 N N . TRP A 1 194 ? 20.218 8.090 -28.960 1.00 82.56 194 TRP A N 1
ATOM 1510 C CA . TRP A 1 194 ? 19.420 7.806 -30.157 1.00 82.56 194 TRP A CA 1
ATOM 1511 C C . TRP A 1 194 ? 18.259 8.774 -30.395 1.00 82.56 194 TRP A C 1
ATOM 1513 O O . TRP A 1 194 ? 17.913 9.018 -31.547 1.00 82.56 194 TRP A O 1
ATOM 1523 N N . SER A 1 195 ? 17.656 9.363 -29.356 1.00 81.25 195 SER A N 1
ATOM 1524 C CA . SER A 1 195 ? 16.374 10.089 -29.483 1.00 81.25 195 SER A CA 1
ATOM 1525 C C . SER A 1 195 ? 16.393 11.287 -30.438 1.00 81.25 195 SER A C 1
ATOM 1527 O O . SER A 1 195 ? 15.394 11.538 -31.120 1.00 81.25 195 SER A O 1
ATOM 1529 N N . SER A 1 196 ? 17.518 12.001 -30.523 1.00 76.94 196 SER A N 1
ATOM 1530 C CA . SER A 1 196 ? 17.678 13.186 -31.376 1.00 76.94 196 SER A CA 1
ATOM 1531 C C . SER A 1 196 ? 17.713 12.847 -32.866 1.00 76.94 196 SER A C 1
ATOM 1533 O O . SER A 1 196 ? 17.249 13.640 -33.682 1.00 76.94 196 SER A O 1
ATOM 1535 N N . SER A 1 197 ? 18.210 11.659 -33.212 1.00 77.25 197 SER A N 1
ATOM 1536 C CA . SER A 1 197 ? 18.566 11.285 -34.584 1.00 77.25 197 SER A CA 1
ATOM 1537 C C . SER A 1 197 ? 17.674 10.174 -35.160 1.00 77.25 197 SER A C 1
ATOM 1539 O O . SER A 1 197 ? 17.966 9.628 -36.220 1.00 77.25 197 SER A O 1
ATOM 1541 N N . ILE A 1 198 ? 16.574 9.807 -34.485 1.00 86.19 198 ILE A N 1
ATOM 1542 C CA . ILE A 1 198 ? 15.626 8.807 -35.007 1.00 86.19 198 ILE A CA 1
ATOM 1543 C C . ILE A 1 198 ? 14.796 9.343 -36.177 1.00 86.19 198 ILE A C 1
ATOM 1545 O O . ILE A 1 198 ? 14.416 10.515 -36.221 1.00 86.19 198 ILE A O 1
ATOM 1549 N N . THR A 1 199 ? 14.399 8.445 -37.081 1.00 87.00 199 THR A N 1
ATOM 1550 C CA . THR A 1 199 ? 13.484 8.785 -38.177 1.00 87.00 199 THR A CA 1
ATOM 1551 C C . THR A 1 199 ? 12.090 9.158 -37.653 1.00 87.00 199 THR A C 1
ATOM 1553 O O . THR A 1 199 ? 11.626 8.652 -36.628 1.00 87.00 199 THR A O 1
ATOM 1556 N N . ASN A 1 200 ? 11.343 9.978 -38.403 1.00 86.00 200 ASN A N 1
ATOM 1557 C CA . ASN A 1 200 ? 9.944 10.296 -38.072 1.00 86.00 200 ASN A CA 1
ATOM 1558 C C . ASN A 1 200 ? 9.048 9.046 -37.990 1.00 86.00 200 ASN A C 1
ATOM 1560 O O . ASN A 1 200 ? 8.088 9.010 -37.214 1.00 86.00 200 ASN A O 1
ATOM 1564 N N . ARG A 1 201 ? 9.346 8.014 -38.790 1.00 90.00 201 ARG A N 1
ATOM 1565 C CA . ARG A 1 201 ? 8.636 6.730 -38.749 1.00 90.00 201 ARG A CA 1
ATOM 1566 C C . ARG A 1 201 ? 8.855 6.038 -37.406 1.00 90.00 201 ARG A C 1
ATOM 1568 O O . ARG A 1 201 ? 7.889 5.579 -36.797 1.00 90.00 201 ARG A O 1
ATOM 1575 N N . ASP A 1 202 ? 10.103 5.971 -36.959 1.00 89.88 202 ASP A N 1
ATOM 1576 C CA . ASP A 1 202 ? 10.492 5.285 -35.729 1.00 89.88 202 ASP A CA 1
ATOM 1577 C C . ASP A 1 202 ? 10.075 6.065 -34.479 1.00 89.88 202 ASP A C 1
ATOM 1579 O O . ASP A 1 202 ? 9.546 5.460 -33.545 1.00 89.88 202 ASP A O 1
ATOM 1583 N N . ARG A 1 203 ? 10.111 7.405 -34.524 1.00 90.31 203 ARG A N 1
ATOM 1584 C CA . ARG A 1 203 ? 9.505 8.273 -33.499 1.00 90.31 203 ARG A CA 1
ATOM 1585 C C . ARG A 1 203 ? 8.038 7.925 -33.256 1.00 90.31 203 ARG A C 1
ATOM 1587 O O . ARG A 1 203 ? 7.673 7.543 -32.151 1.00 90.31 203 ARG A O 1
ATOM 1594 N N . LYS A 1 204 ? 7.221 7.876 -34.316 1.00 93.38 204 LYS A N 1
ATOM 1595 C CA . LYS A 1 204 ? 5.801 7.477 -34.219 1.00 93.38 204 LYS A CA 1
ATOM 1596 C C . LYS A 1 204 ? 5.595 6.055 -33.683 1.00 93.38 204 LYS A C 1
ATOM 1598 O O . LYS A 1 204 ? 4.512 5.722 -33.198 1.00 93.38 204 LYS A O 1
ATOM 1603 N N . ARG A 1 205 ? 6.563 5.148 -33.844 1.00 93.81 205 ARG A N 1
ATOM 1604 C CA . ARG A 1 205 ? 6.483 3.789 -33.279 1.00 93.81 205 ARG A CA 1
ATOM 1605 C C . ARG A 1 205 ? 6.750 3.813 -31.777 1.00 93.81 205 ARG A C 1
ATOM 1607 O O . ARG A 1 205 ? 5.997 3.167 -31.050 1.00 93.81 205 ARG A O 1
ATOM 1614 N N . MET A 1 206 ? 7.751 4.574 -31.344 1.00 93.06 206 MET A N 1
ATOM 1615 C CA . MET A 1 206 ? 8.073 4.774 -29.931 1.00 93.06 206 MET A CA 1
ATOM 1616 C C . MET A 1 206 ? 6.947 5.507 -29.203 1.00 93.06 206 MET A C 1
ATOM 1618 O O . MET A 1 206 ? 6.464 4.995 -28.197 1.00 93.06 206 MET A O 1
ATOM 1622 N N . ASP A 1 207 ? 6.421 6.594 -29.771 1.00 91.69 207 ASP A N 1
ATOM 1623 C CA . ASP A 1 207 ? 5.296 7.340 -29.189 1.00 91.69 207 ASP A CA 1
ATOM 1624 C C . ASP A 1 207 ? 4.074 6.438 -28.991 1.00 91.69 207 ASP A C 1
ATOM 1626 O O . ASP A 1 207 ? 3.467 6.414 -27.927 1.00 91.69 207 ASP A O 1
ATOM 1630 N N . ARG A 1 208 ? 3.748 5.592 -29.981 1.00 93.81 208 ARG A N 1
ATOM 1631 C CA . ARG A 1 208 ? 2.654 4.614 -29.847 1.00 93.81 208 ARG A CA 1
ATOM 1632 C C . ARG A 1 208 ? 2.897 3.597 -28.738 1.00 93.81 208 ARG A C 1
ATOM 1634 O O . ARG A 1 208 ? 1.932 3.116 -28.149 1.00 93.81 208 ARG A O 1
ATOM 1641 N N . LEU A 1 209 ? 4.145 3.205 -28.500 1.00 92.19 209 LEU A N 1
ATOM 1642 C CA . LEU A 1 209 ? 4.490 2.282 -27.424 1.00 92.19 209 LEU A CA 1
ATOM 1643 C C . LEU A 1 209 ? 4.357 2.961 -26.056 1.00 92.19 209 LEU A C 1
ATOM 1645 O O . LEU A 1 209 ? 3.758 2.369 -25.160 1.00 92.19 209 LEU A O 1
ATOM 1649 N N . VAL A 1 210 ? 4.835 4.202 -25.936 1.00 90.50 210 VAL A N 1
ATOM 1650 C CA . VAL A 1 210 ? 4.701 5.031 -24.729 1.00 90.50 210 VAL A CA 1
ATOM 1651 C C . VAL A 1 210 ? 3.228 5.293 -24.423 1.00 90.50 210 VAL A C 1
ATOM 1653 O O . VAL A 1 210 ? 2.766 4.926 -23.350 1.00 90.50 210 VAL A O 1
ATOM 1656 N N . SER A 1 211 ? 2.437 5.759 -25.393 1.00 90.00 211 SER A N 1
ATOM 1657 C CA . SER A 1 211 ? 1.001 5.993 -25.189 1.00 90.00 211 SER A CA 1
ATOM 1658 C C . SER A 1 211 ? 0.229 4.722 -24.831 1.00 90.00 211 SER A C 1
ATOM 1660 O O . SER A 1 211 ? -0.762 4.781 -24.107 1.00 90.00 211 SER A O 1
ATOM 1662 N N . LYS A 1 212 ? 0.643 3.550 -25.336 1.00 90.38 212 LYS A N 1
ATOM 1663 C CA . LYS A 1 212 ? 0.057 2.277 -24.892 1.00 90.38 212 LYS A CA 1
ATOM 1664 C C . LYS A 1 212 ? 0.365 2.022 -23.422 1.00 90.38 212 LYS A C 1
ATOM 1666 O O . LYS A 1 212 ? -0.541 1.608 -22.717 1.00 90.38 212 LYS A O 1
ATOM 1671 N N . ALA A 1 213 ? 1.601 2.245 -22.983 1.00 87.00 213 ALA A N 1
ATOM 1672 C CA . ALA A 1 213 ? 1.994 2.066 -21.590 1.00 87.00 213 ALA A CA 1
ATOM 1673 C C . ALA A 1 213 ? 1.268 3.051 -20.660 1.00 87.00 213 ALA A C 1
ATOM 1675 O O . ALA A 1 213 ? 0.718 2.634 -19.646 1.00 87.00 213 ALA A O 1
ATOM 1676 N N . GLU A 1 214 ? 1.162 4.317 -21.060 1.00 86.00 214 GLU A N 1
ATOM 1677 C CA . GLU A 1 214 ? 0.451 5.355 -20.308 1.00 86.00 214 GLU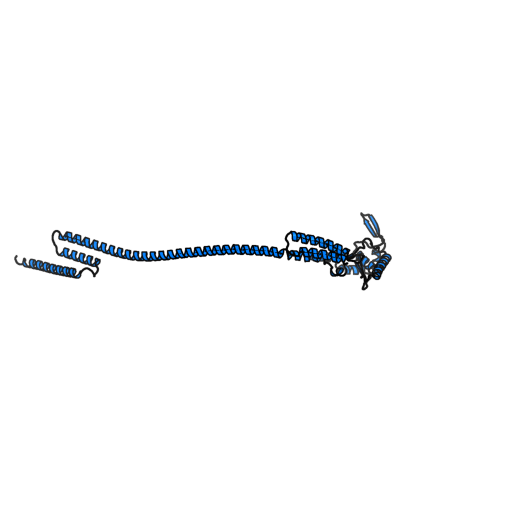 A CA 1
ATOM 1678 C C . GLU A 1 214 ? -1.035 5.031 -20.136 1.00 86.00 214 GLU A C 1
ATOM 1680 O O . GLU A 1 214 ? -1.551 5.127 -19.027 1.00 86.00 214 GLU A O 1
ATOM 1685 N N . ARG A 1 215 ? -1.717 4.548 -21.184 1.00 85.69 215 ARG A N 1
ATOM 1686 C CA . ARG A 1 215 ? -3.124 4.109 -21.088 1.00 85.69 215 ARG A CA 1
ATOM 1687 C C . ARG A 1 215 ? -3.341 2.949 -20.119 1.00 85.69 215 ARG A C 1
ATOM 1689 O O . ARG A 1 215 ? -4.438 2.808 -19.587 1.00 85.69 215 ARG A O 1
ATOM 1696 N N . GLU A 1 216 ? -2.337 2.099 -19.910 1.00 81.75 216 GLU A N 1
ATOM 1697 C CA . GLU A 1 216 ? -2.450 1.005 -18.937 1.00 81.75 216 GLU A CA 1
ATOM 1698 C C . GLU A 1 216 ? -2.368 1.495 -17.486 1.00 81.75 216 GLU A C 1
ATOM 1700 O O . GLU A 1 216 ? -2.812 0.791 -16.583 1.00 81.75 216 GLU A O 1
ATOM 1705 N N . ILE A 1 217 ? -1.814 2.690 -17.267 1.00 79.25 217 ILE A N 1
ATOM 1706 C CA . ILE A 1 217 ? -1.618 3.317 -15.948 1.00 79.25 217 ILE A CA 1
ATOM 1707 C C . ILE A 1 217 ? -2.640 4.431 -15.720 1.00 79.25 217 ILE A C 1
ATOM 1709 O O . ILE A 1 217 ? -2.840 4.870 -14.589 1.00 79.25 217 ILE A O 1
ATOM 1713 N N . GLN A 1 218 ? -3.261 4.924 -16.794 1.00 70.12 218 GLN A N 1
ATOM 1714 C CA . GLN A 1 218 ? -4.278 5.951 -16.725 1.00 70.12 218 GLN A CA 1
ATOM 1715 C C . GLN A 1 218 ? -5.530 5.366 -16.081 1.00 70.12 218 GLN A C 1
ATOM 1717 O O . GLN A 1 218 ? -6.290 4.599 -16.674 1.00 70.12 218 GLN A O 1
ATOM 1722 N N . ASP A 1 219 ? -5.690 5.737 -14.823 1.00 60.81 219 ASP A N 1
ATOM 1723 C CA . ASP A 1 219 ? -6.839 5.427 -14.006 1.00 60.81 219 ASP A CA 1
ATOM 1724 C C . ASP A 1 219 ? -8.065 6.183 -14.509 1.00 60.81 219 ASP A C 1
ATOM 1726 O O . ASP A 1 219 ? -8.153 7.405 -14.393 1.00 60.81 219 ASP A O 1
ATOM 1730 N N . VAL A 1 220 ? -9.014 5.438 -15.065 1.00 52.91 220 VAL A N 1
ATOM 1731 C CA . VAL A 1 220 ? -10.415 5.866 -15.176 1.00 52.91 220 VAL A CA 1
ATOM 1732 C C . VAL A 1 220 ? -11.238 5.305 -14.001 1.00 52.91 220 VAL A C 1
ATOM 1734 O O . VAL A 1 220 ? -12.319 5.809 -13.742 1.00 52.91 220 VAL A O 1
ATOM 1737 N N . ASP A 1 221 ? -10.698 4.359 -13.216 1.00 55.50 221 ASP A N 1
ATOM 1738 C CA . ASP A 1 221 ? -11.453 3.579 -12.219 1.00 55.50 221 ASP A CA 1
ATOM 1739 C C . ASP A 1 221 ? -11.130 3.880 -10.742 1.00 55.50 221 ASP A C 1
ATOM 1741 O O . ASP A 1 221 ? -11.872 3.431 -9.864 1.00 55.50 221 ASP A O 1
ATOM 1745 N N . THR A 1 222 ? -10.074 4.635 -10.399 1.00 56.84 222 THR A N 1
ATOM 1746 C CA . THR A 1 222 ? -9.782 4.899 -8.971 1.00 56.84 222 THR A CA 1
ATOM 1747 C C . THR A 1 222 ? -10.772 5.829 -8.299 1.00 56.84 222 THR A C 1
ATOM 1749 O O . THR A 1 222 ? -10.991 5.683 -7.101 1.00 56.84 222 THR A O 1
ATOM 1752 N N . VAL A 1 223 ? -11.401 6.755 -9.026 1.00 60.09 223 VAL A N 1
ATOM 1753 C CA . VAL A 1 223 ? -12.406 7.646 -8.426 1.00 60.09 223 VAL A CA 1
ATOM 1754 C C . VAL A 1 223 ? -13.691 6.884 -8.124 1.00 60.09 223 VAL A C 1
ATOM 1756 O O . VAL A 1 223 ? -14.231 7.044 -7.035 1.00 60.09 223 VAL A O 1
ATOM 1759 N N . ASP A 1 224 ? -14.147 6.024 -9.034 1.00 61.31 224 ASP A N 1
ATOM 1760 C CA . ASP A 1 224 ? -15.377 5.252 -8.839 1.00 61.31 224 ASP A CA 1
ATOM 1761 C C . ASP A 1 224 ? -15.180 4.117 -7.827 1.00 61.31 224 ASP A C 1
ATOM 1763 O O . ASP A 1 224 ? -16.043 3.898 -6.976 1.00 61.31 224 ASP A O 1
ATOM 1767 N N . THR A 1 225 ? -14.009 3.469 -7.821 1.00 66.81 225 THR A N 1
ATOM 1768 C CA . THR A 1 225 ? -13.659 2.479 -6.788 1.00 66.81 225 THR A CA 1
ATOM 1769 C C . THR A 1 225 ? -13.549 3.145 -5.415 1.00 66.81 225 THR A C 1
ATOM 1771 O O . THR A 1 225 ? -14.209 2.697 -4.477 1.00 66.81 225 THR A O 1
ATOM 1774 N N . ALA A 1 226 ? -12.820 4.264 -5.296 1.00 68.88 226 ALA A N 1
ATOM 1775 C CA . ALA A 1 226 ? -12.718 5.007 -4.039 1.00 68.88 226 ALA A CA 1
ATOM 1776 C C . ALA A 1 226 ? -14.075 5.560 -3.581 1.00 68.88 226 ALA A C 1
ATOM 1778 O O . ALA A 1 226 ? -14.372 5.528 -2.391 1.00 68.88 226 ALA A O 1
ATOM 1779 N N . ARG A 1 227 ? -14.928 6.021 -4.506 1.00 72.06 227 ARG A N 1
ATOM 1780 C CA . ARG A 1 227 ? -16.294 6.454 -4.188 1.00 72.06 227 ARG A CA 1
ATOM 1781 C C . ARG A 1 227 ? -17.131 5.288 -3.667 1.00 72.06 227 ARG A C 1
ATOM 1783 O O . ARG A 1 227 ? -17.766 5.441 -2.634 1.00 72.06 227 ARG A O 1
ATOM 1790 N N . SER A 1 228 ? -17.060 4.113 -4.295 1.00 76.56 228 SER A N 1
ATOM 1791 C CA . SER A 1 228 ? -17.780 2.922 -3.821 1.00 76.56 228 SER A CA 1
ATOM 1792 C C . SER A 1 228 ? -17.311 2.452 -2.435 1.00 76.56 228 SER A C 1
ATOM 1794 O O . SER A 1 228 ? -18.120 2.015 -1.614 1.00 76.56 228 SER A O 1
ATOM 1796 N N . GLU A 1 229 ? -16.014 2.581 -2.138 1.00 80.50 229 GLU A N 1
ATOM 1797 C CA . GLU A 1 229 ? -15.457 2.270 -0.821 1.00 80.50 229 GLU A CA 1
ATOM 1798 C C . GLU A 1 229 ? -15.872 3.305 0.230 1.00 80.50 229 GLU A C 1
ATOM 1800 O O . GLU A 1 229 ? -16.212 2.926 1.354 1.00 80.50 229 GLU A O 1
ATOM 1805 N N . VAL A 1 230 ? -15.912 4.593 -0.133 1.00 80.50 230 VAL A N 1
ATOM 1806 C CA . VAL A 1 230 ? -16.438 5.667 0.724 1.00 80.50 230 VAL A CA 1
ATOM 1807 C C . VAL A 1 230 ? -17.921 5.444 1.013 1.00 80.50 230 VAL A C 1
ATOM 1809 O O . VAL A 1 230 ? -18.294 5.431 2.183 1.00 80.50 230 VAL A O 1
ATOM 1812 N N . ASP A 1 231 ? -18.740 5.153 0.002 1.00 87.69 231 ASP A N 1
ATOM 1813 C CA . ASP A 1 231 ? -20.178 4.885 0.154 1.00 87.69 231 ASP A CA 1
ATOM 1814 C C . ASP A 1 231 ? -20.434 3.647 1.038 1.00 87.69 231 ASP A C 1
ATOM 1816 O O . ASP A 1 231 ? -21.338 3.620 1.885 1.00 87.69 231 ASP A O 1
ATOM 1820 N N . SER A 1 232 ? -19.602 2.610 0.889 1.00 89.88 232 SER A N 1
ATOM 1821 C CA . SER A 1 232 ? -19.617 1.419 1.748 1.00 89.88 232 SER A CA 1
ATOM 1822 C C . SER A 1 232 ? -19.240 1.757 3.194 1.00 89.88 232 SER A C 1
ATOM 1824 O O . SER A 1 232 ? -19.905 1.312 4.138 1.00 89.88 232 SER A O 1
ATOM 1826 N N . CYS A 1 233 ? -18.208 2.581 3.390 1.00 83.69 233 CYS A N 1
ATOM 1827 C CA . CYS A 1 233 ? -17.769 3.026 4.708 1.00 83.69 233 CYS A CA 1
ATOM 1828 C C . CYS A 1 233 ? -18.836 3.904 5.386 1.00 83.69 233 CYS A C 1
ATOM 1830 O O . CYS A 1 233 ? -19.190 3.657 6.540 1.00 83.69 233 CYS A O 1
ATOM 1832 N N . GLU A 1 234 ? -19.440 4.848 4.662 1.00 89.56 234 GLU A N 1
ATOM 1833 C CA . GLU A 1 234 ? -20.555 5.674 5.143 1.00 89.56 234 GLU A CA 1
ATOM 1834 C C . GLU A 1 234 ? -21.775 4.826 5.524 1.00 89.56 234 GLU A C 1
ATOM 1836 O O . GLU A 1 234 ? -22.401 5.053 6.569 1.00 89.56 234 GLU A O 1
ATOM 1841 N N . SER A 1 235 ? -22.078 3.790 4.737 1.00 91.00 235 SER A N 1
ATOM 1842 C CA . SER A 1 235 ? -23.148 2.836 5.047 1.00 91.00 235 SER A CA 1
ATOM 1843 C C . SER A 1 235 ? -22.872 2.068 6.343 1.00 91.00 235 SER A C 1
ATOM 1845 O O . SER A 1 235 ? -23.768 1.898 7.179 1.00 91.00 235 SER A O 1
ATOM 1847 N N . GLN A 1 236 ? -21.627 1.635 6.562 1.00 90.75 236 GLN A N 1
ATOM 1848 C CA . GLN A 1 236 ? -21.229 0.979 7.809 1.00 90.75 236 GLN A CA 1
ATOM 1849 C C . GLN A 1 236 ? -21.286 1.936 9.001 1.00 90.75 236 GLN A C 1
ATOM 1851 O O . GLN A 1 236 ? -21.851 1.578 10.038 1.00 90.75 236 GLN A O 1
ATOM 1856 N N . VAL A 1 237 ? -20.772 3.160 8.855 1.00 89.00 237 VAL A N 1
ATOM 1857 C CA . VAL A 1 237 ? -20.839 4.201 9.892 1.00 89.00 237 VAL A CA 1
ATOM 1858 C C . VAL A 1 237 ? -22.290 4.469 10.281 1.00 89.00 237 VAL A C 1
ATOM 1860 O O . VAL A 1 237 ? -22.610 4.487 11.469 1.00 89.00 237 VAL A O 1
ATOM 1863 N N . THR A 1 238 ? -23.189 4.589 9.305 1.00 92.38 238 THR A N 1
ATOM 1864 C CA . THR A 1 238 ? -24.625 4.787 9.548 1.00 92.38 238 THR A CA 1
ATOM 1865 C C . THR A 1 238 ? -25.238 3.598 10.292 1.00 92.38 238 THR A C 1
ATOM 1867 O O . THR A 1 238 ? -25.954 3.780 11.278 1.00 92.38 238 THR A O 1
ATOM 1870 N N . LYS A 1 239 ? -24.899 2.364 9.898 1.00 94.12 239 LYS A N 1
ATOM 1871 C CA . LYS A 1 239 ? -25.358 1.145 10.582 1.00 94.12 239 LYS A CA 1
ATOM 1872 C C . LYS A 1 239 ? -24.906 1.098 12.044 1.00 94.12 239 LYS A C 1
ATOM 1874 O O . LYS A 1 239 ? -25.715 0.792 12.921 1.00 94.12 239 LYS A O 1
ATOM 1879 N N . TYR A 1 240 ? -23.635 1.387 12.321 1.00 91.25 240 TYR A N 1
ATOM 1880 C CA . TYR A 1 240 ? -23.122 1.398 13.692 1.00 91.25 240 TYR A CA 1
ATOM 1881 C C . TYR A 1 240 ? -23.683 2.560 14.506 1.00 91.25 240 TYR A C 1
ATOM 1883 O O . TYR A 1 240 ? -24.026 2.361 15.667 1.00 91.25 240 TYR A O 1
ATOM 1891 N N . ARG A 1 241 ? -23.867 3.735 13.897 1.00 93.56 241 ARG A N 1
ATOM 1892 C CA . ARG A 1 241 ? -24.521 4.880 14.538 1.00 93.56 241 ARG A CA 1
ATOM 1893 C C . ARG A 1 241 ? -25.930 4.526 15.007 1.00 93.56 241 ARG A C 1
ATOM 1895 O O . ARG A 1 241 ? -26.254 4.780 16.161 1.00 93.56 241 ARG A O 1
ATOM 1902 N N . ASN A 1 242 ? -26.717 3.862 14.160 1.00 94.00 242 ASN A N 1
ATOM 1903 C CA . ASN A 1 242 ? -28.063 3.415 14.521 1.00 94.00 242 ASN A CA 1
ATOM 1904 C C . ASN A 1 242 ? -28.042 2.423 15.693 1.00 94.00 242 ASN A C 1
ATOM 1906 O O . ASN A 1 242 ? -28.829 2.569 16.624 1.00 94.00 242 ASN A O 1
ATOM 1910 N N . LYS A 1 243 ? -27.098 1.470 15.699 1.00 94.38 243 LYS A N 1
ATOM 1911 C CA . LYS A 1 243 ? -26.914 0.550 16.837 1.00 94.38 243 LYS A CA 1
ATOM 1912 C C . LYS A 1 243 ? -26.537 1.280 18.125 1.00 94.38 243 LYS A C 1
ATOM 1914 O O . LYS A 1 243 ? -27.046 0.944 19.187 1.00 94.38 243 LYS A O 1
ATOM 1919 N N . VAL A 1 244 ? -25.653 2.276 18.048 1.00 94.88 244 VAL A N 1
ATOM 1920 C CA . VAL A 1 244 ? -25.279 3.094 19.212 1.00 94.88 244 VAL A CA 1
ATOM 1921 C C . VAL A 1 244 ? -26.500 3.836 19.752 1.00 94.88 244 VAL A C 1
ATOM 1923 O O . VAL A 1 244 ? -26.723 3.817 20.959 1.00 94.88 244 VAL A O 1
ATOM 1926 N N . SER A 1 245 ? -27.321 4.424 18.880 1.00 94.56 245 SER A N 1
ATOM 1927 C CA . SER A 1 245 ? -28.567 5.084 19.287 1.00 94.56 245 SER A CA 1
ATOM 1928 C C . SER A 1 245 ? -29.569 4.115 19.925 1.00 94.56 245 SER A C 1
ATOM 1930 O O . SER A 1 245 ? -30.207 4.464 20.918 1.00 94.56 245 SER A O 1
ATOM 1932 N N . GLU A 1 246 ? -29.680 2.888 19.413 1.00 95.88 246 GLU A N 1
ATOM 1933 C CA . GLU A 1 246 ? -30.510 1.836 20.012 1.00 95.88 246 GLU A CA 1
ATOM 1934 C C . GLU A 1 246 ? -30.018 1.462 21.420 1.00 95.88 246 GLU A C 1
ATOM 1936 O O . GLU A 1 246 ? -30.802 1.464 22.371 1.00 95.88 246 GLU A O 1
ATOM 1941 N N . PHE A 1 247 ? -28.713 1.228 21.591 1.00 95.25 247 PHE A N 1
ATOM 1942 C CA . PHE A 1 247 ? -28.138 0.936 22.907 1.00 95.25 247 PHE A CA 1
ATOM 1943 C C . PHE A 1 247 ? -28.301 2.096 23.889 1.00 95.25 247 PHE A C 1
ATOM 1945 O O . PHE A 1 247 ? -28.646 1.863 25.045 1.00 95.25 247 PHE A O 1
ATOM 1952 N N . GLN A 1 248 ? -28.118 3.340 23.441 1.00 96.38 248 GLN A N 1
ATOM 1953 C CA . GLN A 1 248 ? -28.373 4.522 24.268 1.00 96.38 248 GLN A CA 1
ATOM 1954 C C . GLN A 1 248 ? -29.830 4.566 24.743 1.00 96.38 248 GLN A C 1
ATOM 1956 O O . GLN A 1 248 ? -30.080 4.811 25.920 1.00 96.38 248 GLN A O 1
ATOM 1961 N N . SER A 1 249 ? -30.788 4.254 23.865 1.00 96.06 249 SER A N 1
ATOM 1962 C CA . SER A 1 249 ? -32.206 4.181 24.235 1.00 96.06 249 SER A CA 1
ATOM 1963 C C . SER A 1 249 ? -32.480 3.105 25.294 1.00 96.06 249 SER A C 1
ATOM 1965 O O . SER A 1 249 ? -33.205 3.361 26.260 1.00 96.06 249 SER A O 1
ATOM 1967 N N . LEU A 1 250 ? -31.869 1.922 25.153 1.00 97.31 250 LEU A N 1
ATOM 1968 C CA . LEU A 1 250 ? -31.987 0.832 26.127 1.00 97.31 250 LEU A CA 1
ATOM 1969 C C . LEU A 1 250 ? -31.383 1.204 27.486 1.00 97.31 250 LEU A C 1
ATOM 1971 O O . LEU A 1 250 ? -32.007 0.938 28.512 1.00 97.31 250 LEU A O 1
ATOM 1975 N N . ILE A 1 251 ? -30.221 1.864 27.500 1.00 95.88 251 ILE A N 1
ATOM 1976 C CA . ILE A 1 251 ? -29.585 2.357 28.731 1.00 95.88 251 ILE A CA 1
ATOM 1977 C C . ILE A 1 251 ? -30.504 3.364 29.426 1.00 95.88 251 ILE A C 1
ATOM 1979 O O . ILE A 1 251 ? -30.843 3.170 30.590 1.00 95.88 251 ILE A O 1
ATOM 1983 N N . SER A 1 252 ? -31.017 4.364 28.703 1.00 96.06 252 SER A N 1
ATOM 1984 C CA . SER A 1 252 ? -31.943 5.351 29.279 1.00 96.06 252 SER A CA 1
ATOM 1985 C C . SER A 1 252 ? -33.268 4.741 29.752 1.00 96.06 252 SER A C 1
ATOM 1987 O O . SER A 1 252 ? -33.964 5.313 30.594 1.00 96.06 252 SER A O 1
ATOM 1989 N N . LYS A 1 253 ? -33.679 3.592 29.204 1.00 97.25 253 LYS A N 1
ATOM 1990 C CA . LYS A 1 253 ? -34.819 2.836 29.732 1.00 97.25 253 LYS A CA 1
ATOM 1991 C C . LYS A 1 253 ? -34.455 2.149 31.052 1.00 97.25 253 LYS A C 1
ATOM 1993 O O . LYS A 1 253 ? -35.191 2.313 32.020 1.00 97.25 253 LYS A O 1
ATOM 1998 N N . ALA A 1 254 ? -33.321 1.452 31.101 1.00 94.81 254 ALA A N 1
ATOM 1999 C CA . ALA A 1 254 ? -32.849 0.768 32.303 1.00 94.81 254 ALA A CA 1
ATOM 2000 C C . ALA A 1 254 ? -32.594 1.742 33.468 1.00 94.81 254 ALA A C 1
ATOM 2002 O O . ALA A 1 254 ? -32.998 1.470 34.593 1.00 94.81 254 ALA A O 1
ATOM 2003 N N . GLU A 1 255 ? -32.002 2.909 33.202 1.00 97.44 255 GLU A N 1
ATOM 2004 C CA . GLU A 1 255 ? -31.780 3.953 34.214 1.00 97.44 255 GLU A CA 1
ATOM 2005 C C . GLU A 1 255 ? -33.093 4.433 34.846 1.00 97.44 255 GLU A C 1
ATOM 2007 O O . GLU A 1 255 ? -33.174 4.590 36.064 1.00 97.44 255 GLU A O 1
ATOM 2012 N N . ARG A 1 256 ? -34.146 4.607 34.035 1.00 96.56 256 ARG A N 1
ATOM 2013 C CA . ARG A 1 256 ? -35.479 4.979 34.534 1.00 96.56 256 ARG A CA 1
ATOM 2014 C C . ARG A 1 256 ? -36.110 3.878 35.384 1.00 96.56 256 ARG A C 1
ATOM 2016 O O . ARG A 1 256 ? -36.722 4.184 36.401 1.00 96.56 256 ARG A O 1
ATOM 2023 N N . GLU A 1 257 ? -35.959 2.616 34.988 1.00 97.31 257 GLU A N 1
ATOM 2024 C CA . GLU A 1 257 ? -36.453 1.476 35.773 1.00 97.31 257 GLU A CA 1
ATOM 2025 C C . GLU A 1 257 ? -35.720 1.361 37.119 1.00 97.31 257 GLU A C 1
ATOM 2027 O O . GLU A 1 257 ? -36.361 1.156 38.148 1.00 97.31 257 GLU A O 1
ATOM 2032 N N . ILE A 1 258 ? -34.399 1.573 37.136 1.00 97.38 258 ILE A N 1
ATOM 2033 C CA . ILE A 1 258 ? -33.605 1.603 38.373 1.00 97.38 258 ILE A CA 1
ATOM 2034 C C . ILE A 1 258 ? -34.086 2.728 39.296 1.00 97.38 258 ILE A C 1
ATOM 2036 O O . ILE A 1 258 ? -34.292 2.483 40.481 1.00 97.38 258 ILE A O 1
ATOM 2040 N N . GLN A 1 259 ? -34.316 3.933 38.766 1.00 97.31 259 GLN A N 1
ATOM 2041 C CA . GLN A 1 259 ? -34.821 5.061 39.559 1.00 97.31 259 GLN A CA 1
ATOM 2042 C C . GLN A 1 259 ? -36.211 4.797 40.161 1.00 97.31 259 GLN A C 1
ATOM 2044 O O . GLN A 1 259 ? -36.451 5.154 41.314 1.00 97.31 259 GLN A O 1
ATOM 2049 N N . ASP A 1 260 ? -37.122 4.156 39.421 1.00 97.44 260 ASP A N 1
ATOM 2050 C CA . ASP A 1 260 ? -38.447 3.788 39.946 1.00 97.44 260 ASP A CA 1
ATOM 2051 C C . ASP A 1 260 ? -38.344 2.763 41.088 1.00 97.44 260 ASP A C 1
ATOM 2053 O O . ASP A 1 260 ? -39.012 2.890 42.119 1.00 97.44 260 ASP A O 1
ATOM 2057 N N . VAL A 1 261 ? -37.472 1.762 40.934 1.00 96.81 261 VAL A N 1
ATOM 2058 C CA . VAL A 1 261 ? -37.218 0.763 41.981 1.00 96.81 261 VAL A CA 1
ATOM 2059 C C . VAL A 1 261 ? -36.583 1.405 43.214 1.00 96.81 261 VAL A C 1
ATOM 2061 O O . VAL A 1 261 ? -37.019 1.125 44.330 1.00 96.81 261 VAL A O 1
ATOM 2064 N N . ASP A 1 262 ? -35.608 2.293 43.031 1.00 97.56 262 ASP A N 1
ATOM 2065 C CA . ASP A 1 262 ? -34.946 3.011 44.124 1.00 97.56 262 ASP A CA 1
ATOM 2066 C C . ASP A 1 262 ? -35.942 3.867 44.925 1.00 97.56 262 ASP A C 1
ATOM 2068 O O . ASP A 1 262 ? -35.980 3.818 46.159 1.00 97.56 262 ASP A O 1
ATOM 2072 N N . HIS A 1 263 ? -36.865 4.545 44.234 1.00 96.88 263 HIS A N 1
ATOM 2073 C CA . HIS A 1 263 ? -37.946 5.285 44.884 1.00 96.88 263 HIS A CA 1
ATOM 2074 C C . HIS A 1 263 ? -38.846 4.376 45.743 1.00 96.88 263 HIS A C 1
ATOM 2076 O O . HIS A 1 263 ? -39.173 4.715 46.886 1.00 96.88 263 HIS A O 1
ATOM 2082 N N . LYS A 1 264 ? -39.206 3.189 45.235 1.00 97.50 264 LYS A N 1
ATOM 2083 C CA . LYS A 1 264 ? -40.001 2.195 45.982 1.00 97.50 264 LYS A CA 1
ATOM 2084 C C . LYS A 1 264 ? -39.253 1.629 47.189 1.00 97.50 264 LYS A C 1
ATOM 2086 O O . LYS A 1 264 ? -39.872 1.397 48.233 1.00 97.50 264 LYS A O 1
ATOM 2091 N N . ILE A 1 265 ? -37.940 1.422 47.075 1.00 96.69 265 ILE A N 1
ATOM 2092 C CA . ILE A 1 265 ? -37.089 1.006 48.199 1.00 96.69 265 ILE A CA 1
ATOM 2093 C C . ILE A 1 265 ? -37.119 2.081 49.286 1.00 96.69 265 ILE A C 1
ATOM 2095 O O . ILE A 1 265 ? -37.422 1.766 50.438 1.00 96.69 265 ILE A O 1
ATOM 2099 N N . HIS A 1 266 ? -36.907 3.349 48.923 1.00 96.50 266 HIS A N 1
ATOM 2100 C CA . HIS A 1 266 ? -36.965 4.463 49.870 1.00 96.50 266 HIS A CA 1
ATOM 2101 C C . HIS A 1 266 ? -38.326 4.587 50.567 1.00 96.50 266 HIS A C 1
ATOM 2103 O O . HIS A 1 266 ? -38.378 4.802 51.781 1.00 96.50 266 HIS A O 1
ATOM 2109 N N . GLN A 1 267 ? -39.429 4.395 49.838 1.00 97.00 267 GLN A N 1
ATOM 2110 C CA . GLN A 1 267 ? -40.768 4.393 50.430 1.00 97.00 267 GLN A CA 1
ATOM 2111 C C . GLN A 1 267 ? -40.967 3.225 51.409 1.00 97.00 267 GLN A C 1
ATOM 2113 O O . GLN A 1 267 ? -41.539 3.397 52.487 1.00 97.00 267 GLN A O 1
ATOM 2118 N N . THR A 1 268 ? -40.471 2.037 51.060 1.00 95.19 268 THR A N 1
ATOM 2119 C CA . THR A 1 268 ? -40.552 0.849 51.923 1.00 95.19 268 THR A CA 1
ATOM 2120 C C . THR A 1 268 ? -39.732 1.030 53.199 1.00 95.19 268 THR A C 1
ATOM 2122 O O . THR A 1 268 ? -40.201 0.689 54.285 1.00 95.19 268 THR 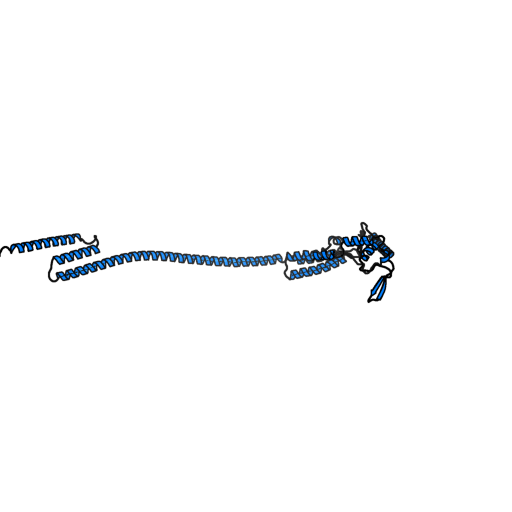A O 1
ATOM 2125 N N . ASP A 1 269 ? -38.540 1.613 53.092 1.00 96.88 269 ASP A N 1
ATOM 2126 C CA . ASP A 1 269 ? -37.668 1.880 54.235 1.00 96.88 269 ASP A CA 1
ATOM 2127 C C . ASP A 1 269 ? -38.282 2.908 55.205 1.00 96.88 269 ASP A C 1
ATOM 2129 O O . ASP A 1 269 ? -38.230 2.735 56.425 1.00 96.88 269 ASP A O 1
ATOM 2133 N N . ALA A 1 270 ? -38.961 3.935 54.680 1.00 95.75 270 ALA A N 1
ATOM 2134 C CA . ALA A 1 270 ? -39.727 4.875 55.500 1.00 95.75 270 ALA A CA 1
ATOM 2135 C C . ALA A 1 270 ? -40.857 4.173 56.277 1.00 95.75 270 ALA A C 1
ATOM 2137 O O . ALA A 1 270 ? -41.007 4.387 57.483 1.00 95.75 270 ALA A O 1
ATOM 2138 N N . ASN A 1 271 ? -41.601 3.279 55.617 1.00 97.06 271 ASN A N 1
ATOM 2139 C CA . ASN A 1 271 ? -42.659 2.497 56.261 1.00 97.06 271 ASN A CA 1
ATOM 2140 C C . ASN A 1 271 ? -42.106 1.553 57.343 1.00 97.06 271 ASN A C 1
ATOM 2142 O O . ASN A 1 271 ? -42.720 1.401 58.400 1.00 97.06 271 ASN A O 1
ATOM 2146 N N . LEU A 1 272 ? -40.945 0.930 57.110 1.00 94.75 272 LEU A N 1
ATOM 2147 C CA . LEU A 1 272 ? -40.282 0.079 58.104 1.00 94.75 272 LEU A CA 1
ATOM 2148 C C . LEU A 1 272 ? -39.859 0.869 59.345 1.00 94.75 272 LEU A C 1
ATOM 2150 O O . LEU A 1 272 ? -40.029 0.375 60.463 1.00 94.75 272 LEU A O 1
ATOM 2154 N N . ARG A 1 273 ? -39.357 2.097 59.170 1.00 95.56 273 ARG A N 1
ATOM 2155 C CA . ARG A 1 273 ? -39.016 2.980 60.296 1.00 95.56 273 ARG A CA 1
ATOM 2156 C C . ARG A 1 273 ? -40.245 3.356 61.125 1.00 95.56 273 ARG A C 1
ATOM 2158 O O . ARG A 1 273 ? -40.184 3.248 62.349 1.00 95.56 273 ARG A O 1
ATOM 2165 N N . ASP A 1 274 ? -41.360 3.710 60.484 1.00 95.81 274 ASP A N 1
ATOM 2166 C CA . ASP A 1 274 ? -42.629 3.981 61.184 1.00 95.81 274 ASP A CA 1
ATOM 2167 C C . ASP A 1 274 ? -43.123 2.751 61.966 1.00 95.81 274 ASP A C 1
ATOM 2169 O O . ASP A 1 274 ? -43.390 2.822 63.169 1.00 95.81 274 ASP A O 1
ATOM 2173 N N . LEU A 1 275 ? -43.152 1.583 61.313 1.00 95.06 275 LEU A N 1
ATOM 2174 C CA . LEU A 1 275 ? -43.522 0.311 61.941 1.00 95.06 275 LEU A CA 1
ATOM 2175 C C . LEU A 1 275 ? -42.623 -0.039 63.132 1.00 95.06 275 LEU A C 1
ATOM 2177 O O . LEU A 1 275 ? -43.116 -0.560 64.137 1.00 95.06 275 LEU A O 1
ATOM 2181 N N . SER A 1 276 ? -41.323 0.245 63.038 1.00 95.44 276 SER A N 1
ATOM 2182 C CA . SER A 1 276 ? -40.381 0.060 64.143 1.00 95.44 276 SER A CA 1
ATOM 2183 C C . SER A 1 276 ? -40.741 0.950 65.334 1.00 95.44 276 SER A C 1
ATOM 2185 O O . SER A 1 276 ? -40.847 0.442 66.452 1.00 95.44 276 SER A O 1
ATOM 2187 N N . GLY A 1 277 ? -41.019 2.237 65.097 1.00 93.50 277 GLY A N 1
ATOM 2188 C CA . GLY A 1 277 ? -41.473 3.158 66.146 1.00 93.50 277 GLY A CA 1
ATOM 2189 C C . GLY A 1 277 ? -42.779 2.694 66.798 1.00 93.50 277 GLY A C 1
ATOM 2190 O O . GLY A 1 277 ? -42.898 2.654 68.023 1.00 93.50 277 GLY A O 1
ATOM 2191 N N . ARG A 1 278 ? -43.744 2.221 65.997 1.00 94.38 278 ARG A N 1
ATOM 2192 C CA . ARG A 1 278 ? -44.996 1.644 66.519 1.00 94.38 278 ARG A CA 1
ATOM 2193 C C . ARG A 1 278 ? -44.755 0.385 67.357 1.00 94.38 278 ARG A C 1
ATOM 2195 O O . ARG A 1 278 ? -45.403 0.223 68.391 1.00 94.38 278 ARG A O 1
ATOM 2202 N N . ARG A 1 279 ? -43.831 -0.501 66.956 1.00 92.44 279 ARG A N 1
ATOM 2203 C CA . ARG A 1 279 ? -43.457 -1.689 67.752 1.00 92.44 279 ARG A CA 1
ATOM 2204 C C . ARG A 1 279 ? -42.843 -1.312 69.095 1.00 92.44 279 ARG A C 1
ATOM 2206 O O . ARG A 1 279 ? -43.136 -1.994 70.073 1.00 92.44 279 ARG A O 1
ATOM 2213 N N . GLU A 1 280 ? -42.034 -0.260 69.152 1.00 94.75 280 GLU A N 1
ATOM 2214 C CA . GLU A 1 280 ? -41.431 0.220 70.399 1.00 94.75 280 GLU A CA 1
ATOM 2215 C C . GLU A 1 280 ? -42.499 0.713 71.385 1.00 94.75 280 GLU A C 1
ATOM 2217 O O . GLU A 1 280 ? -42.531 0.273 72.536 1.00 94.75 280 GLU A O 1
ATOM 2222 N N . VAL A 1 281 ? -43.457 1.515 70.907 1.00 94.94 281 VAL A N 1
ATOM 2223 C CA . VAL A 1 281 ? -44.602 1.963 71.721 1.00 94.94 281 VAL A CA 1
ATOM 2224 C C . VAL A 1 281 ? -45.433 0.775 72.213 1.00 94.94 281 VAL A C 1
ATOM 2226 O O . VAL A 1 281 ? -45.787 0.704 73.390 1.00 94.94 281 VAL A O 1
ATOM 2229 N N . VAL A 1 282 ? -45.727 -0.196 71.341 1.00 93.31 282 VAL A N 1
ATOM 2230 C CA . VAL A 1 282 ? -46.463 -1.409 71.737 1.00 93.31 282 VAL A CA 1
ATOM 2231 C C . VAL A 1 282 ? -45.683 -2.216 72.779 1.00 93.31 282 VAL A C 1
ATOM 2233 O O . VAL A 1 282 ? -46.289 -2.718 73.726 1.00 93.31 282 VAL A O 1
ATOM 2236 N N . ALA A 1 283 ? -44.360 -2.325 72.648 1.00 92.62 283 ALA A N 1
ATOM 2237 C CA . ALA A 1 283 ? -43.520 -3.017 73.621 1.00 92.62 283 ALA A CA 1
ATOM 2238 C C . ALA A 1 283 ? -43.550 -2.332 75.001 1.00 92.62 283 ALA A C 1
ATOM 2240 O O . ALA A 1 283 ? -43.658 -3.028 76.018 1.00 92.62 283 ALA A O 1
ATOM 2241 N N . ASP A 1 284 ? -43.532 -0.995 75.047 1.00 92.38 284 ASP A N 1
ATOM 2242 C CA . ASP A 1 284 ? -43.691 -0.222 76.287 1.00 92.38 284 ASP A CA 1
ATOM 2243 C C . ASP A 1 284 ? -45.069 -0.457 76.928 1.00 92.38 284 ASP A C 1
ATOM 2245 O O . ASP A 1 284 ? -45.160 -0.810 78.109 1.00 92.38 284 ASP A O 1
ATOM 2249 N N . VAL A 1 285 ? -46.148 -0.378 76.141 1.00 91.62 285 VAL A N 1
ATOM 2250 C CA . VAL A 1 285 ? -47.512 -0.663 76.622 1.00 91.62 285 VAL A CA 1
ATOM 2251 C C . VAL A 1 285 ? -47.620 -2.089 77.164 1.00 91.62 285 VAL A C 1
ATOM 2253 O O . VAL A 1 285 ? -48.152 -2.297 78.255 1.00 91.62 285 VAL A O 1
ATOM 2256 N N . GLN A 1 286 ? -47.079 -3.081 76.453 1.00 91.81 286 GLN A N 1
ATOM 2257 C CA . GLN A 1 286 ? -47.054 -4.471 76.916 1.00 91.81 286 GLN A CA 1
ATOM 2258 C C . GLN A 1 286 ? -46.270 -4.628 78.225 1.00 91.81 286 GLN A C 1
ATOM 2260 O O . GLN A 1 286 ? -46.692 -5.383 79.104 1.00 91.81 286 GLN A O 1
ATOM 2265 N N . SER A 1 287 ? -45.143 -3.926 78.373 1.00 90.38 287 SER A N 1
ATOM 2266 C CA . SER A 1 287 ? -44.351 -3.910 79.608 1.00 90.38 287 SER A CA 1
ATOM 2267 C C . SER A 1 287 ? -45.158 -3.350 80.784 1.00 90.38 287 SER A C 1
ATOM 2269 O O . SER A 1 287 ? -45.270 -3.999 81.830 1.00 90.38 287 SER A O 1
ATOM 2271 N N . LYS A 1 288 ? -45.807 -2.197 80.582 1.00 88.81 288 LYS A N 1
ATOM 2272 C CA . LYS A 1 288 ? -46.680 -1.563 81.579 1.00 88.81 288 LYS A CA 1
ATOM 2273 C C . LYS A 1 288 ? -47.866 -2.457 81.947 1.00 88.81 288 LYS A C 1
ATOM 2275 O O . LYS A 1 288 ? -48.108 -2.673 83.132 1.00 88.81 288 LYS A O 1
ATOM 2280 N N . MET A 1 289 ? -48.545 -3.053 80.966 1.00 88.94 289 MET A N 1
ATOM 2281 C CA . MET A 1 289 ? -49.672 -3.962 81.208 1.00 88.94 289 MET A CA 1
ATOM 2282 C C . MET A 1 289 ? -49.245 -5.202 82.002 1.00 88.94 289 MET A C 1
ATOM 2284 O O . MET A 1 289 ? -49.906 -5.563 82.974 1.00 88.94 289 MET A O 1
ATOM 2288 N N . ARG A 1 290 ? -48.104 -5.824 81.657 1.00 90.12 290 ARG A N 1
ATOM 2289 C CA . ARG A 1 290 ? -47.549 -6.947 82.437 1.00 90.12 290 ARG A CA 1
ATOM 2290 C C . ARG A 1 290 ? -47.303 -6.558 83.895 1.00 90.12 290 ARG A C 1
ATOM 2292 O O . ARG A 1 290 ? -47.616 -7.336 84.794 1.00 90.12 290 ARG A O 1
ATOM 2299 N N . ARG A 1 291 ? -46.784 -5.351 84.141 1.00 86.56 291 ARG A N 1
ATOM 2300 C CA . ARG A 1 291 ? -46.570 -4.836 85.501 1.00 86.56 291 ARG A CA 1
ATOM 2301 C C . ARG A 1 291 ? -47.889 -4.675 86.263 1.00 86.56 291 ARG A C 1
ATOM 2303 O O . ARG A 1 291 ? -47.972 -5.137 87.398 1.00 86.56 291 ARG A O 1
ATOM 2310 N N . VAL A 1 292 ? -48.907 -4.087 85.632 1.00 85.62 292 VAL A N 1
ATOM 2311 C CA . VAL A 1 292 ? -50.241 -3.902 86.231 1.00 85.62 292 VAL A CA 1
ATOM 2312 C C . VAL A 1 292 ? -50.891 -5.245 86.565 1.00 85.62 292 VAL A C 1
ATOM 2314 O O . VAL A 1 292 ? -51.349 -5.434 87.689 1.00 85.62 292 VAL A O 1
ATOM 2317 N N . VAL A 1 293 ? -50.884 -6.203 85.632 1.00 87.12 293 VAL A N 1
ATOM 2318 C CA . VAL A 1 293 ? -51.459 -7.543 85.851 1.00 87.12 293 VAL A CA 1
ATOM 2319 C C . VAL A 1 293 ? -50.784 -8.249 87.027 1.00 87.12 293 VAL A C 1
ATOM 2321 O O . VAL A 1 293 ? -51.477 -8.780 87.893 1.00 87.12 293 VAL A O 1
ATOM 2324 N N . ASN A 1 294 ? -49.450 -8.203 87.114 1.00 86.75 294 ASN A N 1
ATOM 2325 C CA . ASN A 1 294 ? -48.723 -8.780 88.248 1.00 86.75 294 ASN A CA 1
ATOM 2326 C C . ASN A 1 294 ? -49.143 -8.146 89.583 1.00 86.75 294 ASN A C 1
ATOM 2328 O O . ASN A 1 294 ? -49.354 -8.853 90.566 1.00 86.75 294 ASN A O 1
ATOM 2332 N N . GLN A 1 295 ? -49.287 -6.821 89.627 1.00 83.19 295 GLN A N 1
ATOM 2333 C CA . GLN A 1 295 ? -49.693 -6.118 90.845 1.00 83.19 295 GLN A CA 1
ATOM 2334 C C . GLN A 1 295 ? -51.150 -6.407 91.236 1.00 83.19 295 GLN A C 1
ATOM 2336 O O . GLN A 1 295 ? -51.428 -6.604 92.418 1.00 83.19 295 GLN A O 1
ATOM 2341 N N . LEU A 1 296 ? -52.067 -6.487 90.268 1.00 82.06 296 LEU A N 1
ATOM 2342 C CA . LEU A 1 296 ? -53.452 -6.906 90.510 1.00 82.06 296 LEU A CA 1
ATOM 2343 C C . LEU A 1 296 ? -53.530 -8.350 91.015 1.00 82.06 296 LEU A C 1
ATOM 2345 O O . LEU A 1 296 ? -54.338 -8.639 91.894 1.00 82.06 296 LEU A O 1
ATOM 2349 N N . GLY A 1 297 ? -52.664 -9.240 90.520 1.00 83.81 297 GLY A N 1
ATOM 2350 C CA . GLY A 1 297 ? -52.535 -10.603 91.038 1.00 83.81 297 GLY A CA 1
ATOM 2351 C C . GLY A 1 297 ? -52.165 -10.628 92.525 1.00 83.81 297 GLY A C 1
ATOM 2352 O O . GLY A 1 297 ? -52.800 -11.338 93.304 1.00 83.81 297 GLY A O 1
ATOM 2353 N N . VAL A 1 298 ? -51.205 -9.792 92.942 1.00 86.19 298 VAL A N 1
ATOM 2354 C CA . VAL A 1 298 ? -50.854 -9.622 94.366 1.00 86.19 298 VAL A CA 1
ATOM 2355 C C . VAL A 1 298 ? -52.045 -9.086 95.164 1.00 86.19 298 VAL A C 1
ATOM 2357 O O . VAL A 1 298 ? -52.378 -9.644 96.207 1.00 86.19 298 VAL A O 1
ATOM 2360 N N . LEU A 1 299 ? -52.721 -8.044 94.664 1.00 81.75 299 LEU A N 1
ATOM 2361 C CA . LEU A 1 299 ? -53.884 -7.445 95.326 1.00 81.75 299 LEU A CA 1
ATOM 2362 C C . LEU A 1 299 ? -55.022 -8.457 95.526 1.00 81.75 299 LEU A C 1
ATOM 2364 O O . LEU A 1 299 ? -55.596 -8.535 96.611 1.00 81.75 299 LEU A O 1
ATOM 2368 N N . SER A 1 300 ? -55.332 -9.242 94.492 1.00 82.38 300 SER A N 1
ATOM 2369 C CA . SER A 1 300 ? -56.347 -10.297 94.551 1.00 82.38 300 SER A CA 1
ATOM 2370 C C . SER A 1 300 ? -55.994 -11.353 95.598 1.00 82.38 300 SER A C 1
ATOM 2372 O O . SER A 1 300 ? -56.865 -11.754 96.368 1.00 82.38 300 SER A O 1
ATOM 2374 N N . GLY A 1 301 ? -54.718 -11.748 95.691 1.00 84.62 301 GLY A N 1
ATOM 2375 C CA . GLY A 1 301 ? -54.240 -12.653 96.738 1.00 84.62 301 GLY A CA 1
ATOM 2376 C C . GLY A 1 301 ? -54.478 -12.102 98.147 1.00 84.62 301 GLY A C 1
ATOM 2377 O O . GLY A 1 301 ? -55.058 -12.796 98.982 1.00 84.62 301 GLY A O 1
ATOM 2378 N N . VAL A 1 302 ? -54.102 -10.841 98.394 1.00 81.50 302 VAL A N 1
ATOM 2379 C CA . VAL A 1 302 ? -54.335 -10.163 99.686 1.00 81.50 302 VAL A CA 1
ATOM 2380 C C . VAL A 1 302 ? -55.837 -10.061 99.993 1.00 81.50 302 VAL A C 1
ATOM 2382 O O . VAL A 1 302 ? -56.255 -10.304 101.124 1.00 81.50 302 VAL A O 1
ATOM 2385 N N . GLY A 1 303 ? -56.668 -9.769 98.988 1.00 75.75 303 GLY A N 1
ATOM 2386 C CA . GLY A 1 303 ? -58.125 -9.689 99.141 1.00 75.75 303 GLY A CA 1
ATOM 2387 C C . GLY A 1 303 ? -58.780 -11.017 99.496 1.00 75.75 303 GLY A C 1
ATOM 2388 O O . GLY A 1 303 ? -59.629 -11.058 100.382 1.00 75.75 303 GLY A O 1
ATOM 2389 N N . ASN A 1 304 ? -58.337 -12.116 98.888 1.00 81.06 304 ASN A N 1
ATOM 2390 C CA . ASN A 1 304 ? -58.842 -13.445 99.236 1.00 81.06 304 ASN A CA 1
ATOM 2391 C C . ASN A 1 304 ? -58.512 -13.816 100.692 1.00 81.06 304 ASN A C 1
ATOM 2393 O O . ASN A 1 304 ? -59.350 -14.387 101.390 1.00 81.06 304 ASN A O 1
ATOM 2397 N N . VAL A 1 305 ? -57.312 -13.464 101.176 1.00 78.38 305 VAL A N 1
ATOM 2398 C CA . VAL A 1 305 ? -56.938 -13.653 102.590 1.00 78.38 305 VAL A CA 1
ATOM 2399 C C . VAL A 1 305 ? -57.838 -12.816 103.504 1.00 78.38 305 VAL A C 1
ATOM 2401 O O . VAL A 1 305 ? -58.325 -13.333 104.509 1.00 78.38 305 VAL A O 1
ATOM 2404 N N . ALA A 1 306 ? -58.111 -11.562 103.129 1.00 73.81 306 ALA A N 1
ATOM 2405 C CA . ALA A 1 306 ? -59.028 -10.673 103.844 1.00 73.81 306 ALA A CA 1
ATOM 2406 C C . ALA A 1 306 ? -60.422 -11.279 104.020 1.00 73.81 306 ALA A C 1
ATOM 2408 O O . ALA A 1 306 ? -60.977 -11.296 105.122 1.00 73.81 306 ALA A O 1
ATOM 2409 N N . GLU A 1 307 ? -60.989 -11.771 102.918 1.00 76.38 307 GLU A N 1
ATOM 2410 C CA . GLU A 1 307 ? -62.326 -12.353 102.885 1.00 76.38 307 GLU A CA 1
ATOM 2411 C C . GLU A 1 307 ? -62.392 -13.599 103.775 1.00 76.38 307 GLU A C 1
ATOM 2413 O O . GLU A 1 307 ? -63.284 -13.724 104.616 1.00 76.38 307 GLU A O 1
ATOM 2418 N N . LEU A 1 308 ? -61.413 -14.502 103.646 1.00 77.12 308 LEU A N 1
ATOM 2419 C CA . LEU A 1 308 ? -61.343 -15.715 104.462 1.00 77.12 308 LEU A CA 1
ATOM 2420 C C . LEU A 1 308 ? -61.253 -15.399 105.958 1.00 77.12 308 LEU A C 1
ATOM 2422 O O . LEU A 1 308 ? -61.928 -16.046 106.759 1.00 77.12 308 LEU A O 1
ATOM 2426 N N . GLN A 1 309 ? -60.464 -14.391 106.332 1.00 70.56 309 GLN A N 1
ATOM 2427 C CA . GLN A 1 309 ? -60.302 -13.985 107.728 1.00 70.56 309 GLN A CA 1
ATOM 2428 C C . GLN A 1 309 ? -61.564 -13.341 108.321 1.00 70.56 309 GLN A C 1
ATOM 2430 O O . GLN A 1 309 ? -61.807 -13.485 109.516 1.00 70.56 309 GLN A O 1
ATOM 2435 N N . THR A 1 310 ? -62.386 -12.661 107.518 1.00 67.38 310 THR A N 1
ATOM 2436 C CA . THR A 1 310 ? -63.543 -11.882 108.007 1.00 67.38 310 THR A CA 1
ATOM 2437 C C . THR A 1 310 ? -64.875 -12.634 107.998 1.00 67.38 310 THR A C 1
ATOM 2439 O O . THR A 1 310 ? -65.841 -12.157 108.591 1.00 67.38 310 THR A O 1
ATOM 2442 N N . ARG A 1 311 ? -64.948 -13.830 107.397 1.00 67.25 311 ARG A N 1
ATOM 2443 C CA . ARG A 1 311 ? -66.199 -14.606 107.259 1.00 67.25 311 ARG A CA 1
ATOM 2444 C C . ARG A 1 311 ? -66.849 -15.085 108.568 1.00 67.25 311 ARG A C 1
ATOM 2446 O O . ARG A 1 311 ? -68.027 -15.418 108.531 1.00 67.25 311 ARG A O 1
ATOM 2453 N N . HIS A 1 312 ? -66.124 -15.174 109.688 1.00 56.50 312 HIS A N 1
ATOM 2454 C CA . HIS A 1 312 ? -66.657 -15.760 110.937 1.00 56.50 312 HIS A CA 1
ATOM 2455 C C . HIS A 1 312 ? -66.464 -14.879 112.187 1.00 56.50 312 HIS A C 1
ATOM 2457 O O . HIS A 1 312 ? -67.295 -14.932 113.090 1.00 56.50 312 HIS A O 1
ATOM 2463 N N . LEU A 1 313 ? -65.408 -14.054 112.257 1.00 60.41 313 LEU A N 1
ATOM 2464 C CA . LEU A 1 313 ? -65.159 -13.120 113.364 1.00 60.41 313 LEU A CA 1
ATOM 2465 C C . LEU A 1 313 ? -64.294 -11.947 112.865 1.00 60.41 313 LEU A C 1
ATOM 2467 O O . LEU A 1 313 ? -63.255 -12.172 112.250 1.00 60.41 313 LEU A O 1
ATOM 2471 N N . VAL A 1 314 ? -64.683 -10.695 113.129 1.00 62.25 314 VAL A N 1
ATOM 2472 C CA . VAL A 1 314 ? -63.885 -9.523 112.720 1.00 62.25 314 VAL A CA 1
ATOM 2473 C C . VAL A 1 314 ? -62.820 -9.235 113.779 1.00 62.25 314 VAL A C 1
ATOM 2475 O O . VAL A 1 314 ? -63.087 -8.574 114.781 1.00 62.25 314 VAL A O 1
ATOM 2478 N N . LEU A 1 315 ? -61.599 -9.726 113.558 1.00 65.25 315 LEU A N 1
ATOM 2479 C CA . LEU A 1 315 ? -60.428 -9.325 114.341 1.00 65.25 315 LEU A CA 1
ATOM 2480 C C . LEU A 1 315 ? -59.805 -8.071 113.716 1.00 65.25 315 LEU A C 1
ATOM 2482 O O . LEU A 1 315 ? -59.460 -8.056 112.535 1.00 65.25 315 LEU A O 1
ATOM 2486 N N . LEU A 1 316 ? -59.656 -7.012 114.513 1.00 67.69 316 LEU A N 1
ATOM 2487 C CA . LEU A 1 316 ? -59.226 -5.696 114.029 1.00 67.69 316 LEU A CA 1
ATOM 2488 C C . LEU A 1 316 ? -57.774 -5.694 113.508 1.00 67.69 316 LEU A C 1
ATOM 2490 O O . LEU A 1 316 ? -57.484 -5.052 112.503 1.00 67.69 316 LEU A O 1
ATOM 2494 N N . GLU A 1 317 ? -56.879 -6.455 114.147 1.00 68.75 317 GLU A N 1
ATOM 2495 C CA . GLU A 1 317 ? -55.440 -6.475 113.833 1.00 68.75 317 GLU A CA 1
ATOM 2496 C C . GLU A 1 317 ? -55.120 -7.120 112.462 1.00 68.75 317 GLU A C 1
ATOM 2498 O O . GLU A 1 317 ? -54.441 -6.481 111.654 1.00 68.75 317 GLU A O 1
ATOM 2503 N N . PRO A 1 318 ? -55.656 -8.312 112.111 1.00 71.81 318 PRO A N 1
ATOM 2504 C CA . PRO A 1 318 ? -55.506 -8.875 110.764 1.00 71.81 318 PRO A CA 1
ATOM 2505 C C . PRO A 1 318 ? -56.123 -7.998 109.668 1.00 71.81 318 PRO A C 1
ATOM 2507 O O . PRO A 1 318 ? -55.520 -7.803 108.615 1.00 71.81 318 PRO A O 1
ATOM 2510 N N . VAL A 1 319 ? -57.293 -7.409 109.936 1.00 71.19 319 VAL A N 1
ATOM 2511 C CA . VAL A 1 319 ? -57.997 -6.528 108.991 1.00 71.19 319 VAL A CA 1
ATOM 2512 C C . VAL A 1 319 ? -57.187 -5.264 108.690 1.00 71.19 319 VAL A C 1
ATOM 2514 O O . VAL A 1 319 ? -57.102 -4.840 107.537 1.00 71.19 319 VAL A O 1
ATOM 2517 N N . MET A 1 320 ? -56.532 -4.685 109.699 1.00 72.62 320 MET A N 1
ATOM 2518 C CA . MET A 1 320 ? -55.627 -3.553 109.496 1.00 72.62 320 MET A CA 1
ATOM 2519 C C . MET A 1 320 ? -54.392 -3.928 108.672 1.00 72.62 320 MET A C 1
ATOM 2521 O O . MET A 1 320 ? -54.028 -3.175 107.769 1.00 72.62 320 MET A O 1
ATOM 2525 N N . LYS A 1 321 ? -53.785 -5.095 108.930 1.00 75.88 321 LYS A N 1
ATOM 2526 C CA . LYS A 1 321 ? -52.621 -5.573 108.167 1.00 75.88 321 LYS A CA 1
ATOM 2527 C C . LYS A 1 321 ? -52.957 -5.783 106.688 1.00 75.88 321 LYS A C 1
ATOM 2529 O O . LYS A 1 321 ? -52.232 -5.320 105.812 1.00 75.88 321 LYS A O 1
ATOM 2534 N N . VAL A 1 322 ? -54.098 -6.410 106.410 1.00 77.50 322 VAL A N 1
ATOM 2535 C CA . VAL A 1 322 ? -54.616 -6.574 105.046 1.00 77.50 322 VAL A CA 1
ATOM 2536 C C . VAL A 1 322 ? -54.847 -5.219 104.376 1.00 77.50 322 VAL A C 1
ATOM 2538 O O . VAL A 1 322 ? -54.445 -5.028 103.230 1.00 77.50 322 VAL A O 1
ATOM 2541 N N . MET A 1 323 ? -55.483 -4.265 105.066 1.00 74.81 323 MET A N 1
ATOM 2542 C CA . MET A 1 323 ? -55.719 -2.933 104.501 1.00 74.81 323 MET A CA 1
ATOM 2543 C C . MET A 1 323 ? -54.414 -2.199 104.178 1.00 74.81 323 MET A C 1
ATOM 2545 O O . MET A 1 323 ? -54.342 -1.510 103.160 1.00 74.81 323 MET A O 1
ATOM 2549 N N . GLU A 1 324 ? -53.372 -2.356 104.991 1.00 78.69 324 GLU A N 1
ATOM 2550 C CA . GLU A 1 324 ? -52.050 -1.772 104.740 1.00 78.69 324 GLU A CA 1
ATOM 2551 C C . GLU A 1 324 ? -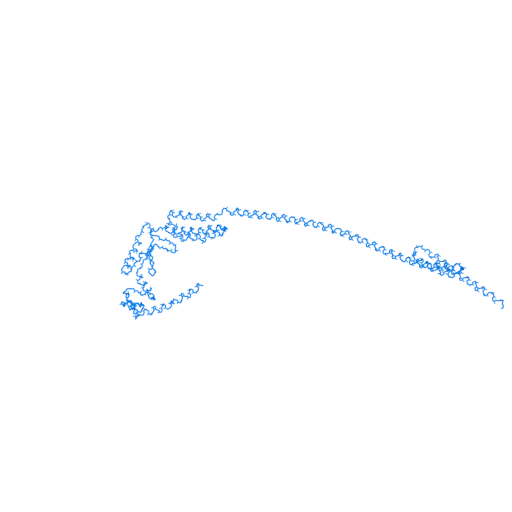51.370 -2.392 103.505 1.00 78.69 324 GLU A C 1
ATOM 2553 O O . GLU A 1 324 ? -50.870 -1.671 102.630 1.00 78.69 324 GLU A O 1
ATOM 2558 N N . GLU A 1 325 ? -51.428 -3.719 103.375 1.00 79.69 325 GLU A N 1
ATOM 2559 C CA . GLU A 1 325 ? -50.903 -4.451 102.217 1.00 79.69 325 GLU A CA 1
ATOM 2560 C C . GLU A 1 325 ? -51.675 -4.110 100.927 1.00 79.69 325 GLU A C 1
ATOM 2562 O O . GLU A 1 325 ? -51.056 -3.829 99.894 1.00 79.69 325 GLU A O 1
ATOM 2567 N N . MET A 1 326 ? -53.011 -4.021 100.989 1.00 77.38 326 MET A N 1
ATOM 2568 C CA . MET A 1 326 ? -53.853 -3.577 99.868 1.00 77.38 326 MET A CA 1
ATOM 2569 C C . MET A 1 326 ? -53.560 -2.134 99.460 1.00 77.38 326 MET A C 1
ATOM 2571 O O . MET A 1 326 ? -53.410 -1.854 98.272 1.00 77.38 326 MET A O 1
ATOM 2575 N N . THR A 1 327 ? -53.436 -1.220 100.426 1.00 74.94 327 THR A N 1
ATOM 2576 C CA . THR A 1 327 ? -53.139 0.198 100.155 1.00 74.94 327 THR A CA 1
ATOM 2577 C C . THR A 1 327 ? -51.772 0.351 99.490 1.00 74.94 327 THR A C 1
ATOM 2579 O O . THR A 1 327 ? -51.618 1.123 98.542 1.00 74.94 327 THR A O 1
ATOM 2582 N N . THR A 1 328 ? -50.784 -0.427 99.934 1.00 78.31 328 THR A N 1
ATOM 2583 C CA . THR A 1 328 ? -49.438 -0.436 99.345 1.00 78.31 328 THR A CA 1
ATOM 2584 C C . THR A 1 328 ? -49.445 -0.998 97.923 1.00 78.31 328 THR A C 1
ATOM 2586 O O . THR A 1 328 ? -48.811 -0.428 97.032 1.00 78.31 328 THR A O 1
ATOM 2589 N N . ALA A 1 329 ? -50.165 -2.097 97.680 1.00 75.38 329 ALA A N 1
ATOM 2590 C CA . ALA A 1 329 ? -50.296 -2.683 96.347 1.00 75.38 329 ALA A CA 1
ATOM 2591 C C . ALA A 1 329 ? -51.028 -1.740 95.376 1.00 75.38 329 ALA A C 1
ATOM 2593 O O . ALA A 1 329 ? -50.550 -1.531 94.261 1.00 75.38 329 ALA A O 1
ATOM 2594 N N . LEU A 1 330 ? -52.119 -1.108 95.821 1.00 72.06 330 LEU A N 1
ATOM 2595 C CA . LEU A 1 330 ? -52.870 -0.115 95.048 1.00 72.06 330 LEU A CA 1
ATOM 2596 C C . LEU A 1 330 ? -52.023 1.110 94.695 1.00 72.06 330 LEU A C 1
ATOM 2598 O O . LEU A 1 330 ? -51.986 1.500 93.529 1.00 72.06 330 LEU A O 1
ATOM 2602 N N . GLY A 1 331 ? -51.270 1.661 95.654 1.00 71.50 331 GLY A N 1
ATOM 2603 C CA . GLY A 1 331 ? -50.383 2.802 95.398 1.00 71.50 331 GLY A CA 1
ATOM 2604 C C . GLY A 1 331 ? -49.304 2.504 94.350 1.00 71.50 331 GLY A C 1
ATOM 2605 O O . GLY A 1 331 ? -48.923 3.376 93.573 1.00 71.50 331 GLY A O 1
ATOM 2606 N N . ARG A 1 332 ? -48.849 1.247 94.254 1.00 74.31 332 ARG A N 1
ATOM 2607 C CA . ARG A 1 332 ? -47.899 0.825 93.213 1.00 74.31 332 ARG A CA 1
ATOM 2608 C C . ARG A 1 332 ? -48.533 0.682 91.820 1.00 74.31 332 ARG A C 1
ATOM 2610 O O . ARG A 1 332 ? -47.770 0.690 90.853 1.00 74.31 332 ARG A O 1
ATOM 2617 N N . ILE A 1 333 ? -49.858 0.523 91.720 1.00 68.75 333 ILE A N 1
ATOM 2618 C CA . ILE A 1 333 ? -50.613 0.402 90.455 1.00 68.75 333 ILE A CA 1
ATOM 2619 C C . ILE A 1 333 ? -50.995 1.781 89.920 1.00 68.75 333 ILE A C 1
ATOM 2621 O O . ILE A 1 333 ? -50.792 2.058 88.741 1.00 68.75 333 ILE A O 1
ATOM 2625 N N . THR A 1 334 ? -51.561 2.637 90.771 1.00 65.69 334 THR A N 1
ATOM 2626 C CA . THR A 1 334 ? -52.156 3.910 90.336 1.00 65.69 334 THR A CA 1
ATOM 2627 C C . THR A 1 334 ? -51.168 5.069 90.276 1.00 65.69 334 THR A C 1
ATOM 2629 O O . THR A 1 334 ? -51.521 6.129 89.770 1.00 65.69 334 THR A O 1
ATOM 2632 N N . GLY A 1 335 ? -49.953 4.898 90.812 1.00 63.97 335 GLY A N 1
ATOM 2633 C CA . GLY A 1 335 ? -49.046 6.020 91.058 1.00 63.97 335 GLY A CA 1
ATOM 2634 C C . GLY A 1 335 ? -49.638 7.023 92.058 1.00 63.97 335 GLY A C 1
ATOM 2635 O O . GLY A 1 335 ? -50.657 6.745 92.698 1.00 63.97 335 GLY A O 1
ATOM 2636 N N . GLU A 1 336 ? -49.007 8.191 92.196 1.00 56.78 336 GLU A N 1
ATOM 2637 C CA . GLU A 1 336 ? -49.470 9.262 93.099 1.00 56.78 336 GLU A CA 1
ATOM 2638 C C . GLU A 1 336 ? -50.731 9.998 92.599 1.00 56.78 336 GLU A C 1
ATOM 2640 O O . GLU A 1 336 ? -51.300 10.795 93.335 1.00 56.78 336 GLU A O 1
ATOM 2645 N N . GLU A 1 337 ? -51.208 9.732 91.378 1.00 54.06 337 GLU A N 1
ATOM 2646 C CA . GLU A 1 337 ? -52.165 10.620 90.699 1.00 54.06 337 GLU A CA 1
ATOM 2647 C C . GLU A 1 337 ? -53.654 10.285 90.896 1.00 54.06 337 GLU A C 1
ATOM 2649 O O . GLU A 1 337 ? -54.494 11.152 90.668 1.00 54.06 337 GLU A O 1
ATOM 2654 N N . LEU A 1 338 ? -54.026 9.063 91.301 1.00 53.25 338 LEU A N 1
ATOM 2655 C CA . LEU A 1 338 ? -55.429 8.608 91.173 1.00 53.25 338 LEU A CA 1
ATOM 2656 C C . LEU A 1 338 ? -56.102 8.083 92.444 1.00 53.25 338 LEU A C 1
ATOM 2658 O O . LEU A 1 338 ? -57.330 8.031 92.497 1.00 53.25 338 LEU A O 1
ATOM 2662 N N . LEU A 1 339 ? -55.351 7.712 93.479 1.00 56.09 339 LEU A N 1
ATOM 2663 C CA . LEU A 1 339 ? -55.938 7.258 94.739 1.00 56.09 339 LEU A CA 1
ATOM 2664 C C . LEU A 1 339 ? -55.588 8.236 95.847 1.00 56.09 339 LEU A C 1
ATOM 2666 O O . LEU A 1 339 ? -54.412 8.464 96.125 1.00 56.09 339 LEU A O 1
ATOM 2670 N N . ASN A 1 340 ? -56.620 8.738 96.531 1.00 60.69 340 ASN A N 1
ATOM 2671 C CA . ASN A 1 340 ? -56.507 9.467 97.793 1.00 60.69 340 ASN A CA 1
ATOM 2672 C C . ASN A 1 340 ? -56.029 8.506 98.907 1.00 60.69 340 ASN A C 1
ATOM 2674 O O . ASN A 1 340 ? -56.743 8.176 99.856 1.00 60.69 340 ASN A O 1
ATOM 2678 N N . THR A 1 341 ? -54.813 7.982 98.733 1.00 63.91 341 THR A N 1
ATOM 2679 C CA . THR A 1 341 ? -54.108 7.080 99.649 1.00 63.91 341 THR A CA 1
ATOM 2680 C C . THR A 1 341 ? -53.863 7.758 100.989 1.00 63.91 341 THR A C 1
ATOM 2682 O O . THR A 1 341 ? -53.758 7.076 102.004 1.00 63.91 341 THR A O 1
ATOM 2685 N N . GLU A 1 342 ? -53.838 9.090 101.016 1.00 66.00 342 GLU A N 1
ATOM 2686 C CA . GLU A 1 342 ? -53.745 9.898 102.226 1.00 66.00 342 GLU A CA 1
ATOM 2687 C C . GLU A 1 342 ? -54.973 9.722 103.134 1.00 66.00 342 GLU A C 1
ATOM 2689 O O . GLU A 1 342 ? -54.824 9.491 104.337 1.00 66.00 342 GLU A O 1
ATOM 2694 N N . GLY A 1 343 ? -56.183 9.696 102.562 1.00 70.19 343 GLY A N 1
ATOM 2695 C CA . GLY A 1 343 ? -57.415 9.404 103.302 1.00 70.19 343 GLY A CA 1
ATOM 2696 C C . GLY A 1 343 ? -57.421 8.003 103.928 1.00 70.19 343 GLY A C 1
ATOM 2697 O O . GLY A 1 343 ? -57.766 7.846 105.102 1.00 70.19 343 GLY A O 1
ATOM 2698 N N . ILE A 1 344 ? -56.968 6.991 103.180 1.00 71.06 344 ILE A N 1
ATOM 2699 C CA . ILE A 1 344 ? -56.890 5.601 103.665 1.00 71.06 344 ILE A CA 1
ATOM 2700 C C . ILE A 1 344 ? -55.797 5.450 104.735 1.00 71.06 344 ILE A C 1
ATOM 2702 O O . ILE A 1 344 ? -56.035 4.831 105.773 1.00 71.06 344 ILE A O 1
ATOM 2706 N N . LYS A 1 345 ? -54.623 6.070 104.547 1.00 72.06 345 LYS A N 1
ATOM 2707 C CA . LYS A 1 345 ? -53.547 6.106 105.556 1.00 72.06 345 LYS A CA 1
ATOM 2708 C C . LYS A 1 345 ? -53.999 6.795 106.846 1.00 72.06 345 LYS A C 1
ATOM 2710 O O . LYS A 1 345 ? -53.714 6.303 107.937 1.00 72.06 345 LYS A O 1
ATOM 2715 N N . SER A 1 346 ? -54.739 7.898 106.736 1.00 75.06 346 SER A N 1
ATOM 2716 C CA . SER A 1 346 ? -55.317 8.605 107.885 1.00 75.06 346 SER A CA 1
ATOM 2717 C C . SER A 1 346 ? -56.326 7.733 108.643 1.00 75.06 346 SER A C 1
ATOM 2719 O O . SER A 1 346 ? -56.284 7.661 109.876 1.00 75.06 346 SER A O 1
ATOM 2721 N N . LEU A 1 347 ? -57.184 7.003 107.918 1.00 76.69 347 LEU A N 1
ATOM 2722 C CA . LEU A 1 347 ? -58.124 6.043 108.500 1.00 76.69 347 LEU A CA 1
ATOM 2723 C C . LEU A 1 347 ? -57.398 4.892 109.215 1.00 76.69 347 LEU A C 1
ATOM 2725 O O . LEU A 1 347 ? -57.712 4.627 110.375 1.00 76.69 347 LEU A O 1
ATOM 2729 N N . LEU A 1 348 ? -56.392 4.275 108.583 1.00 76.00 348 LEU A N 1
ATOM 2730 C CA . LEU A 1 348 ? -55.536 3.250 109.202 1.00 76.00 348 LEU A CA 1
ATOM 2731 C C . LEU A 1 348 ? -54.885 3.769 110.491 1.00 76.00 348 LEU A C 1
ATOM 2733 O O . LEU A 1 348 ? -54.909 3.091 111.518 1.00 76.00 348 LEU A O 1
ATOM 2737 N N . GLY A 1 349 ? -54.378 5.006 110.471 1.00 77.69 349 GLY A N 1
ATOM 2738 C CA . GLY A 1 349 ? -53.813 5.659 111.651 1.00 77.69 349 GLY A CA 1
ATOM 2739 C C . GLY A 1 349 ? -54.833 5.863 112.775 1.00 77.69 349 GLY A C 1
ATOM 2740 O O . GLY A 1 349 ? -54.510 5.663 113.945 1.00 77.69 349 GLY A O 1
ATOM 2741 N N . ARG A 1 350 ? -56.083 6.218 112.447 1.00 79.56 350 ARG A N 1
ATOM 2742 C CA . ARG A 1 350 ? -57.174 6.310 113.435 1.00 79.56 350 ARG A CA 1
ATOM 2743 C C . ARG A 1 350 ? -57.547 4.944 114.001 1.00 79.56 350 ARG A C 1
ATOM 2745 O O . ARG A 1 350 ? -57.712 4.831 115.209 1.00 79.56 350 ARG A O 1
ATOM 2752 N N . MET A 1 351 ? -57.658 3.924 113.154 1.00 75.81 351 MET A N 1
ATOM 2753 C CA . MET A 1 351 ? -57.974 2.562 113.590 1.00 75.81 351 MET A CA 1
ATOM 2754 C C . MET A 1 351 ? -56.899 2.010 114.527 1.00 75.81 351 MET A C 1
ATOM 2756 O O . MET A 1 351 ? -57.243 1.448 115.562 1.00 75.81 351 MET A O 1
ATOM 2760 N N . LYS A 1 352 ? -55.619 2.262 114.227 1.00 78.69 352 LYS A N 1
ATOM 2761 C CA . LYS A 1 352 ? -54.490 1.867 115.080 1.00 78.69 352 LYS A CA 1
ATOM 2762 C C . LYS A 1 352 ? -54.544 2.524 116.457 1.00 78.69 352 LYS A C 1
ATOM 2764 O O . LYS A 1 352 ? -54.481 1.826 117.463 1.00 78.69 352 LYS A O 1
ATOM 2769 N N . ARG A 1 353 ? -54.790 3.838 116.502 1.00 78.12 353 ARG A N 1
ATOM 2770 C CA . ARG A 1 353 ? -54.990 4.573 117.763 1.00 78.12 353 ARG A CA 1
ATOM 2771 C C . ARG A 1 353 ? -56.182 4.047 118.563 1.00 78.12 353 ARG A C 1
ATOM 2773 O O . ARG A 1 353 ? -56.081 3.874 119.771 1.00 78.12 353 ARG A O 1
ATOM 2780 N N . ASN A 1 354 ? -57.299 3.760 117.896 1.00 76.38 354 ASN A N 1
ATOM 2781 C CA . ASN A 1 354 ? -58.479 3.207 118.560 1.00 76.38 354 ASN A CA 1
ATOM 2782 C C . ASN A 1 354 ? -58.215 1.793 119.104 1.00 76.38 354 ASN A C 1
ATOM 2784 O O . ASN A 1 354 ? -58.694 1.462 120.184 1.00 76.38 354 ASN A O 1
ATOM 2788 N N . GLN A 1 355 ? -57.450 0.965 118.384 1.00 73.44 355 GLN A N 1
ATOM 2789 C CA . GLN A 1 355 ? -57.057 -0.365 118.848 1.00 73.44 355 GLN A CA 1
ATOM 2790 C C . GLN A 1 355 ? -56.148 -0.291 120.081 1.00 73.44 355 GLN A C 1
ATOM 2792 O O . GLN A 1 355 ? -56.338 -1.057 121.022 1.00 73.44 355 GLN A O 1
ATOM 2797 N N . GLU A 1 356 ? -55.183 0.630 120.090 1.00 74.75 356 GLU A N 1
ATOM 2798 C CA . GLU A 1 356 ? -54.311 0.881 121.243 1.00 74.75 356 GLU A CA 1
ATOM 2799 C C . GLU A 1 356 ? -55.128 1.340 122.460 1.00 74.75 356 GLU A C 1
ATOM 2801 O O . GLU A 1 356 ? -54.974 0.783 123.542 1.00 74.75 356 GLU A O 1
ATOM 2806 N N . GLN A 1 357 ? -56.079 2.263 122.273 1.00 74.25 357 GLN A N 1
ATOM 2807 C CA . GLN A 1 357 ? -56.996 2.694 123.336 1.00 74.25 357 GLN A CA 1
ATOM 2808 C C . GLN A 1 357 ? -57.883 1.553 123.859 1.00 74.25 357 GLN A C 1
ATOM 2810 O O . GLN A 1 357 ? -58.087 1.444 125.065 1.00 74.25 357 GLN A O 1
ATOM 2815 N N . LEU A 1 358 ? -58.392 0.688 122.976 1.00 68.44 358 LEU A N 1
ATOM 2816 C CA . LEU A 1 358 ? -59.157 -0.502 123.361 1.00 68.44 358 LEU A CA 1
ATOM 2817 C C . LEU A 1 358 ? -58.305 -1.505 124.149 1.00 68.44 358 LEU A C 1
ATOM 2819 O O . LEU A 1 358 ? -58.796 -2.027 125.145 1.00 68.44 358 LEU A O 1
ATOM 2823 N N . LYS A 1 359 ? -57.042 -1.741 123.758 1.00 71.38 359 LYS A N 1
ATOM 2824 C CA . LYS A 1 359 ? -56.101 -2.561 124.546 1.00 71.38 359 LYS A CA 1
ATOM 2825 C C . LYS A 1 359 ? -55.894 -1.953 125.937 1.00 71.38 359 LYS A C 1
ATOM 2827 O O . LYS A 1 359 ? -56.136 -2.639 126.920 1.00 71.38 359 LYS A O 1
ATOM 2832 N N . CYS A 1 360 ? -55.620 -0.648 126.029 1.00 69.56 360 CYS A N 1
ATOM 2833 C CA . CYS A 1 360 ? -55.478 0.036 127.318 1.00 69.56 360 CYS A CA 1
ATOM 2834 C C . CYS A 1 360 ? -56.740 -0.039 128.201 1.00 69.56 360 CYS A C 1
ATOM 2836 O O . CYS A 1 360 ? -56.620 -0.119 129.418 1.00 69.56 360 CYS A O 1
ATOM 2838 N N . LEU A 1 361 ? -57.946 -0.022 127.620 1.00 64.25 361 LEU A N 1
ATOM 2839 C CA . LEU A 1 361 ? -59.207 -0.174 128.363 1.00 64.25 361 LEU A CA 1
ATOM 2840 C C . LEU A 1 361 ? -59.446 -1.608 128.858 1.00 64.25 361 LEU A C 1
ATOM 2842 O O . LEU A 1 361 ? -60.042 -1.792 129.917 1.00 64.25 361 LEU A O 1
ATOM 2846 N N . VAL A 1 362 ? -59.009 -2.614 128.098 1.00 62.88 362 VAL A N 1
ATOM 2847 C CA . VAL A 1 362 ? -59.058 -4.028 128.508 1.00 62.88 362 VAL A CA 1
ATOM 2848 C C . VAL A 1 362 ? -58.050 -4.284 129.629 1.00 62.88 362 VAL A C 1
ATOM 2850 O O . VAL A 1 362 ? -58.420 -4.876 130.641 1.00 62.88 362 VAL A O 1
ATOM 2853 N N . ASP A 1 363 ? -56.836 -3.745 129.502 1.00 62.03 363 ASP A N 1
ATOM 2854 C CA . ASP A 1 363 ? -55.791 -3.834 130.527 1.00 62.03 363 ASP A CA 1
ATOM 2855 C C . ASP A 1 363 ? -56.210 -3.095 131.818 1.00 62.03 363 ASP A C 1
ATOM 2857 O O . ASP A 1 363 ? -56.011 -3.597 132.923 1.00 62.03 363 ASP A O 1
ATOM 2861 N N . ALA A 1 364 ? -56.890 -1.945 131.700 1.00 59.31 364 ALA A N 1
ATOM 2862 C CA . ALA A 1 364 ? -57.452 -1.214 132.842 1.00 59.31 364 ALA A CA 1
ATOM 2863 C C . ALA A 1 364 ? -58.633 -1.937 133.520 1.00 59.31 364 ALA A C 1
ATOM 2865 O O . ALA A 1 364 ? -58.871 -1.726 134.707 1.00 59.31 364 ALA A O 1
ATOM 2866 N N . LYS A 1 365 ? -59.372 -2.788 132.793 1.00 56.09 365 LYS A N 1
ATOM 2867 C CA . LYS A 1 365 ? -60.431 -3.637 133.365 1.00 56.09 365 LYS A CA 1
ATOM 2868 C C . LYS A 1 365 ? -59.866 -4.862 134.081 1.00 56.09 365 LYS A C 1
ATOM 2870 O O . LYS A 1 365 ? -60.376 -5.213 135.136 1.00 56.09 365 LYS A O 1
ATOM 2875 N N . GLN A 1 366 ? -58.806 -5.471 133.549 1.00 55.41 366 GLN A N 1
ATOM 2876 C CA . GLN A 1 366 ? -58.113 -6.578 134.219 1.00 55.41 366 GLN A CA 1
ATOM 2877 C C . GLN A 1 366 ? -57.410 -6.125 135.507 1.00 55.41 366 GLN A C 1
ATOM 2879 O O . GLN A 1 366 ? -57.378 -6.881 136.465 1.00 55.41 366 GLN A O 1
ATOM 2884 N N . GLY A 1 367 ? -56.944 -4.873 135.581 1.00 55.22 367 GLY A N 1
ATOM 2885 C CA . GLY A 1 367 ? -56.394 -4.304 136.817 1.00 55.22 367 GLY A CA 1
ATOM 2886 C C . GLY A 1 367 ? -57.423 -3.912 137.890 1.00 55.22 367 GLY A C 1
ATOM 2887 O O . GLY A 1 367 ? -57.018 -3.604 139.004 1.00 55.22 367 GLY A O 1
ATOM 2888 N N . ALA A 1 368 ? -58.728 -3.896 137.582 1.00 53.97 368 ALA A N 1
ATOM 2889 C CA . ALA A 1 368 ? -59.787 -3.505 138.524 1.00 53.97 368 ALA A CA 1
ATOM 2890 C C . ALA A 1 368 ? -60.537 -4.699 139.150 1.00 53.97 368 ALA A C 1
ATOM 2892 O O . ALA A 1 368 ? -61.180 -4.525 140.182 1.00 53.97 368 ALA A O 1
ATOM 2893 N N . ASP A 1 369 ? -60.442 -5.895 138.557 1.00 50.22 369 ASP A N 1
ATOM 2894 C CA . ASP A 1 369 ? -61.036 -7.130 139.100 1.00 50.22 369 ASP A CA 1
ATOM 2895 C C . ASP A 1 369 ? -60.095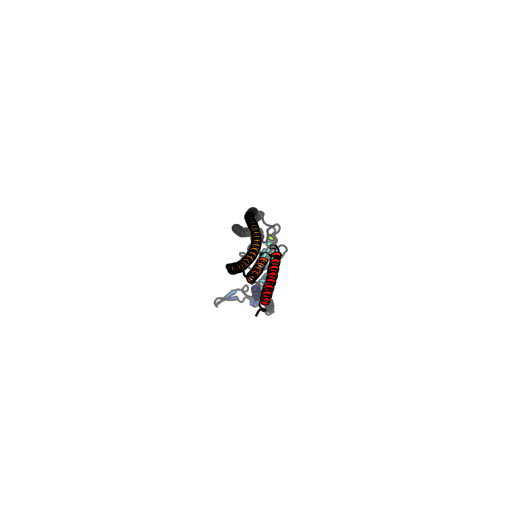 -7.874 140.081 1.00 50.22 369 ASP A C 1
ATOM 2897 O O . ASP A 1 369 ? -60.546 -8.770 140.789 1.00 50.22 369 ASP A O 1
ATOM 2901 N N . ASP A 1 370 ? -58.823 -7.467 140.199 1.00 49.59 370 ASP A N 1
ATOM 2902 C CA . ASP A 1 370 ? -57.817 -8.098 141.078 1.00 49.59 370 ASP A CA 1
ATOM 2903 C C . ASP A 1 370 ? -57.735 -7.491 142.503 1.00 49.59 370 ASP A C 1
ATOM 2905 O O . ASP A 1 370 ? -56.864 -7.867 143.285 1.00 49.59 370 ASP A O 1
ATOM 2909 N N . GLU A 1 371 ? -58.643 -6.582 142.892 1.00 47.62 371 GLU A N 1
ATOM 2910 C CA . GLU A 1 371 ? -58.689 -5.997 144.255 1.00 47.62 371 GLU A CA 1
ATOM 2911 C C . GLU A 1 371 ? -59.851 -6.509 145.135 1.00 47.62 371 GLU A C 1
ATOM 2913 O O . GLU A 1 371 ? -60.115 -5.977 146.214 1.00 47.62 371 GLU A O 1
ATOM 2918 N N . TYR A 1 372 ? -60.526 -7.584 144.718 1.00 47.25 372 TYR A N 1
ATOM 2919 C CA . TYR A 1 372 ? -61.486 -8.324 145.547 1.00 47.25 372 TYR A CA 1
ATOM 2920 C C . TYR A 1 372 ? -61.244 -9.837 145.446 1.00 47.25 372 TYR A C 1
ATOM 2922 O O . TYR A 1 372 ? -62.114 -10.565 144.985 1.00 47.25 372 TYR A O 1
ATOM 2930 N N . TYR A 1 373 ? -60.068 -10.307 145.880 1.00 38.91 373 TYR A N 1
ATOM 2931 C CA . TYR A 1 373 ? -59.901 -11.565 146.630 1.00 38.91 373 TYR A CA 1
ATOM 2932 C C . TYR A 1 373 ? -58.549 -11.641 147.340 1.00 38.91 373 TYR A C 1
ATOM 2934 O O . TYR A 1 373 ? -57.516 -11.383 146.688 1.00 38.91 373 TYR A O 1
#

InterPro domains:
  IPR000477 Reverse transcriptase domain [PF00078] (16-137)
  IPR000477 Reverse transcriptase domain [PS50878] (1-138)
  IPR036141 MukF, middle domain superfamily [G3DSA:1.20.58.590] (182-296)

Foldseek 3Di:
DVVVVVVVVCVPAHPVNVVVVVVVCPPPPNPVVVQLPPPQDWDQDVNDTDRDDNDAHDPPDPCRQVVQCVLPVPDFDDDPFWGWDDDRLDIDIGGHQDPNDCPVSVVSVVVVVVVCVVSVHDDPPVPPDQDCDVNQTQDPVRARPVRLVSLLVQLVVLLVVLVVCVVVVDAAPVSVVSCCVRNVCSNCPVVVPHVVRHDPVSVVSSVVSVVSSVVSHDDPPPVVVVVVVVVVVVVVVVVVVVVVVVVVVVVVVVVVVVVVVVVVVVVVVVVVVVVVVVVVVVVVVVVLVVQLVVLVVQLVVLVVVLCVVVVPHDDLVSNLVSLVSNLVSVCSNPPPPPDCSVVSVVVSVVSVVVVVVVVVVVVVVVVVVVPPD

pLDDT: mean 77.1, std 14.92, range [38.91, 97.56]

Radius of gyration: 72.11 Å; chains: 1; bounding box: 136×55×193 Å

Organism: NCBI:txid433684